Protein AF-0000000085119101 (afdb_homodimer)

Solvent-accessible surface area (backbone atoms only — not comparable to full-atom values): 15129 Å² total; per-residue (Å²): 123,58,71,81,38,77,72,48,74,57,97,39,34,17,28,30,36,66,42,59,76,91,51,37,65,48,23,55,42,64,40,88,86,84,57,47,76,40,64,11,31,48,74,40,24,80,79,31,66,50,39,19,42,43,41,33,46,39,47,36,54,52,66,31,57,58,94,56,27,30,32,29,74,55,36,23,38,37,38,38,31,68,34,42,35,29,39,36,32,45,74,83,47,64,46,80,40,31,41,28,22,36,37,27,32,37,21,80,27,39,37,39,45,35,27,64,26,93,45,61,21,32,34,38,40,41,33,18,30,53,71,51,40,82,66,55,66,76,78,28,41,44,79,47,92,69,79,80,81,123,124,57,70,81,37,76,71,48,75,58,96,39,34,16,29,30,36,67,42,58,76,91,50,37,65,48,22,56,41,64,40,86,83,82,57,47,78,42,63,10,31,47,75,40,24,78,78,30,66,48,40,19,43,44,40,34,44,38,47,38,53,51,65,31,58,59,93,56,28,30,32,30,74,54,35,21,37,36,38,38,32,69,34,42,35,29,39,37,32,43,74,83,47,65,46,80,43,32,42,29,22,36,37,27,33,37,21,80,27,40,35,39,45,35,27,65,26,94,44,62,20,33,34,38,40,40,34,19,28,54,66,51,38,83,68,61,66,76,77,32,44,43,80,48,92,68,80,82,82,123

Nearest PDB structures (foldseek):
  3cew-assembly1_A  TM=9.663E-01  e=6.504E-11  Bacteroides fragilis NCTC 9343
  6b8w-assembly1_B  TM=8.558E-01  e=2.042E-05  Enterobacter cloacae subsp. cloacae ATCC 13047
  1rc6-assembly1_A  TM=8.610E-01  e=6.422E-05  Escherichia coli
  1sef-assembly1_A  TM=7.337E-01  e=5.214E-05  Enterococcus faecalis V583
  1sq4-assembly1_B  TM=8.216E-01  e=8.243E-04  Pseudomonas aeruginosa

Sequence (300 aa):
MKTVKEIVKDKNYTAIDLGNLDELMEYSLIHKINKQKIEGKVFIKDATDATGTEISFNSLAPKAEQPYFHIHKKNEETYIILKGYGYFQVDGNCFEIKEGSVIRVAPSGIRGIKNNSDETMIYIVIQSKENSLEEHTTDDGERVTFEPKWMKTVKEIVKDKNYTAIDLGNLDELMEYSLIHKINKQKIEGKVFIKDATDATGTEISFNSLAPKAEQPYFHIHKKNEETYIILKGYGYFQVDGNCFEIKEGSVIRVAPSGIRGIKNNSDETMIYIVIQSKENSLEEHTTDDGERVTFEPKW

pLDDT: mean 95.78, std 4.76, range [70.12, 98.94]

Organism: Aliarcobacter butzleri (strain RM4018) (NCBI:txid367737)

Radius of gyration: 18.2 Å; Cα contacts (8 Å, |Δi|>4): 832; chains: 2; bounding box: 43×51×42 Å

Structure (mmCIF, N/CA/C/O backbone):
data_AF-0000000085119101-model_v1
#
loop_
_entity.id
_entity.type
_entity.pdbx_description
1 polymer 'Cupin type-2 domain-containing protein'
#
loop_
_atom_site.group_PDB
_atom_site.id
_atom_site.type_symbol
_atom_site.label_atom_id
_atom_site.label_alt_id
_atom_site.label_comp_id
_atom_site.label_asym_id
_atom_site.label_entity_id
_atom_site.label_seq_id
_atom_site.pdbx_PDB_ins_code
_atom_site.Cartn_x
_atom_site.Cartn_y
_atom_site.Cartn_z
_atom_site.occupancy
_atom_site.B_iso_or_equiv
_atom_site.auth_seq_id
_atom_site.auth_comp_id
_atom_site.auth_asym_id
_atom_site.auth_atom_id
_atom_site.pdbx_PDB_model_num
ATOM 1 N N . MET A 1 1 ? -18.891 12.055 -11.914 1 79 1 MET A N 1
ATOM 2 C CA . MET A 1 1 ? -17.891 11.57 -10.961 1 79 1 MET A CA 1
ATOM 3 C C . MET A 1 1 ? -17.422 10.172 -11.344 1 79 1 MET A C 1
ATOM 5 O O . MET A 1 1 ? -18.219 9.297 -11.664 1 79 1 MET A O 1
ATOM 9 N N . LYS A 1 2 ? -16.141 10.109 -11.492 1 89.06 2 LYS A N 1
ATOM 10 C CA . LYS A 1 2 ? -15.586 8.805 -11.859 1 89.06 2 LYS A CA 1
ATOM 11 C C . LYS A 1 2 ? -15.859 7.773 -10.766 1 89.06 2 LYS A C 1
ATOM 13 O O . LYS A 1 2 ? -15.812 8.094 -9.578 1 89.06 2 LYS A O 1
ATOM 18 N N . THR A 1 3 ? -16.188 6.547 -11.125 1 91.31 3 THR A N 1
ATOM 19 C CA . THR A 1 3 ? -16.406 5.465 -10.172 1 91.31 3 THR A CA 1
ATOM 20 C C . THR A 1 3 ? -15.398 4.34 -10.391 1 91.31 3 THR A C 1
ATOM 22 O O . THR A 1 3 ? -14.922 4.129 -11.516 1 91.31 3 THR A O 1
ATOM 25 N N . VAL A 1 4 ? -15.102 3.734 -9.312 1 95.44 4 VAL A N 1
ATOM 26 C CA . VAL A 1 4 ? -14.203 2.584 -9.375 1 95.44 4 VAL A CA 1
ATOM 27 C C . VAL A 1 4 ? -14.859 1.473 -10.195 1 95.44 4 VAL A C 1
ATOM 29 O O . VAL A 1 4 ? -16.016 1.111 -9.961 1 95.44 4 VAL A O 1
ATOM 32 N N . LYS A 1 5 ? -14.117 0.967 -11.156 1 97.12 5 LYS A N 1
ATOM 33 C CA . LYS A 1 5 ? -14.641 -0.101 -12 1 97.12 5 LYS A CA 1
ATOM 34 C C . LYS A 1 5 ? -14.219 -1.472 -11.477 1 97.12 5 LYS A C 1
ATOM 36 O O . LYS A 1 5 ? -13.031 -1.731 -11.289 1 97.12 5 LYS A O 1
ATOM 41 N N . GLU A 1 6 ? -15.211 -2.307 -11.289 1 98 6 GLU A N 1
ATOM 42 C CA . GLU A 1 6 ? -14.922 -3.691 -10.922 1 98 6 GLU A CA 1
ATOM 43 C C . GLU A 1 6 ? -14.438 -4.488 -12.133 1 98 6 GLU A C 1
ATOM 45 O O . GLU A 1 6 ? -15.062 -4.449 -13.195 1 98 6 GLU A O 1
ATOM 50 N N . ILE A 1 7 ? -13.32 -5.148 -12.031 1 98.25 7 ILE A N 1
ATOM 51 C CA . ILE A 1 7 ? -12.852 -6.07 -13.055 1 98.25 7 ILE A CA 1
ATOM 52 C C . ILE A 1 7 ? -13.484 -7.445 -12.852 1 98.25 7 ILE A C 1
ATOM 54 O O . ILE A 1 7 ? -14.086 -8 -13.773 1 98.25 7 ILE A O 1
ATOM 58 N N . VAL A 1 8 ? -13.281 -7.961 -11.648 1 98.38 8 VAL A N 1
ATOM 59 C CA . VAL A 1 8 ? -13.797 -9.273 -11.297 1 98.38 8 VAL A CA 1
ATOM 60 C C . VAL A 1 8 ? -13.945 -9.383 -9.781 1 98.38 8 VAL A C 1
ATOM 62 O O . VAL A 1 8 ? -13.18 -8.773 -9.031 1 98.38 8 VAL A O 1
ATOM 65 N N . LYS A 1 9 ? -14.914 -10.039 -9.328 1 98.19 9 LYS A N 1
ATOM 66 C CA . LYS A 1 9 ? -15.141 -10.398 -7.93 1 98.19 9 LYS A CA 1
ATOM 67 C C . LYS A 1 9 ? -15.484 -11.875 -7.785 1 98.19 9 LYS A C 1
ATOM 69 O O . LYS A 1 9 ? -16.312 -12.398 -8.523 1 98.19 9 LYS A O 1
ATOM 74 N N . ASP A 1 10 ? -14.789 -12.508 -6.957 1 98 10 ASP A N 1
ATOM 75 C CA . ASP A 1 10 ? -15.047 -13.914 -6.641 1 98 10 ASP A CA 1
ATOM 76 C C . ASP A 1 10 ? -14.82 -14.195 -5.156 1 98 10 ASP A C 1
ATOM 78 O O . ASP A 1 10 ? -14.633 -13.266 -4.367 1 98 10 ASP A O 1
ATOM 82 N N . LYS A 1 11 ? -14.906 -15.406 -4.762 1 97.12 11 LYS A N 1
ATOM 83 C CA . LYS A 1 11 ? -14.891 -15.82 -3.365 1 97.12 11 LYS A CA 1
ATOM 84 C C . LYS A 1 11 ? -13.625 -15.344 -2.66 1 97.12 11 LYS A C 1
ATOM 86 O O . LYS A 1 11 ? -13.695 -14.789 -1.56 1 97.12 11 LYS A O 1
ATOM 91 N N . ASN A 1 12 ? -12.492 -15.406 -3.271 1 98.56 12 ASN A N 1
ATOM 92 C CA . ASN A 1 12 ? -11.227 -15.195 -2.576 1 98.56 12 ASN A CA 1
ATOM 93 C C . ASN A 1 12 ? -10.531 -13.93 -3.062 1 98.56 12 ASN A C 1
ATOM 95 O O . ASN A 1 12 ? -9.398 -13.648 -2.67 1 98.56 12 ASN A O 1
ATOM 99 N N . TYR A 1 13 ? -11.195 -13.133 -3.949 1 98.81 13 TYR A N 1
ATOM 100 C CA . TYR A 1 13 ? -10.484 -11.977 -4.469 1 98.81 13 TYR A CA 1
ATOM 101 C C . TYR A 1 13 ? -11.453 -10.977 -5.094 1 98.81 13 TYR A C 1
ATOM 103 O O . TYR A 1 13 ? -12.562 -11.344 -5.492 1 98.81 13 TYR A O 1
ATOM 111 N N . THR A 1 14 ? -11.062 -9.781 -5.152 1 98.81 14 THR A N 1
ATOM 112 C CA . THR A 1 14 ? -11.695 -8.703 -5.895 1 98.81 14 THR A CA 1
ATOM 113 C C . THR A 1 14 ? -10.656 -7.863 -6.629 1 98.81 14 THR A C 1
ATOM 115 O O . THR A 1 14 ? -9.625 -7.512 -6.055 1 98.81 14 THR A O 1
ATOM 118 N N . ALA A 1 15 ? -10.875 -7.613 -7.898 1 98.88 15 ALA A N 1
ATOM 119 C CA . ALA A 1 15 ? -10.008 -6.758 -8.703 1 98.88 15 ALA A CA 1
ATOM 120 C C . ALA A 1 15 ? -10.781 -5.555 -9.25 1 98.88 15 ALA A C 1
ATOM 122 O O . ALA A 1 15 ? -11.93 -5.688 -9.68 1 98.88 15 ALA A O 1
ATOM 123 N N . ILE A 1 16 ? -10.109 -4.438 -9.164 1 98.88 16 ILE A N 1
ATOM 124 C CA . ILE A 1 16 ? -10.734 -3.217 -9.656 1 98.88 16 ILE A CA 1
ATOM 125 C C . ILE A 1 16 ? -9.766 -2.469 -10.562 1 98.88 16 ILE A C 1
ATOM 127 O O . ILE A 1 16 ? -8.586 -2.812 -10.641 1 98.88 16 ILE A O 1
ATOM 131 N N . ASP A 1 17 ? -10.312 -1.521 -11.273 1 98.38 17 ASP A N 1
ATOM 132 C CA . ASP A 1 17 ? -9.547 -0.63 -12.141 1 98.38 17 ASP A CA 1
ATOM 133 C C . ASP A 1 17 ? -9.82 0.834 -11.805 1 98.38 17 ASP A C 1
ATOM 135 O O . ASP A 1 17 ? -10.945 1.309 -11.961 1 98.38 17 ASP A O 1
ATOM 139 N N . LEU A 1 18 ? -8.773 1.52 -11.406 1 97.88 18 LEU A N 1
ATOM 140 C CA . LEU A 1 18 ? -8.898 2.932 -11.062 1 97.88 18 LEU A CA 1
ATOM 141 C C . LEU A 1 18 ? -8.641 3.812 -12.281 1 97.88 18 LEU A C 1
ATOM 143 O O . LEU A 1 18 ? -8.891 5.02 -12.242 1 97.88 18 LEU A O 1
ATOM 147 N N . GLY A 1 19 ? -8.188 3.213 -13.352 1 96 19 GLY A N 1
ATOM 148 C CA . GLY A 1 19 ? -7.719 4.004 -14.484 1 96 19 GLY A CA 1
ATOM 149 C C . GLY A 1 19 ? -6.316 4.547 -14.281 1 96 19 GLY A C 1
ATOM 150 O O . GLY A 1 19 ? -5.605 4.129 -13.367 1 96 19 GLY A O 1
ATOM 151 N N . ASN A 1 20 ? -5.945 5.453 -15.18 1 93.88 20 ASN A N 1
ATOM 152 C CA . ASN A 1 20 ? -4.637 6.086 -15.07 1 93.88 20 ASN A CA 1
ATOM 153 C C . ASN A 1 20 ? -4.512 6.906 -13.789 1 93.88 20 ASN A C 1
ATOM 155 O O . ASN A 1 20 ? -5.395 7.703 -13.469 1 93.88 20 ASN A O 1
ATOM 159 N N . LEU A 1 21 ? -3.424 6.754 -13.109 1 92.88 21 LEU A N 1
ATOM 160 C CA . LEU A 1 21 ? -3.242 7.422 -11.82 1 92.88 21 LEU A CA 1
ATOM 161 C C . LEU A 1 21 ? -3.162 8.93 -12.008 1 92.88 21 LEU A C 1
ATOM 163 O O . LEU A 1 21 ? -3.469 9.688 -11.078 1 92.88 21 LEU A O 1
ATOM 167 N N . ASP A 1 22 ? -2.809 9.383 -13.219 1 91.75 22 ASP A N 1
ATOM 168 C CA . ASP A 1 22 ? -2.754 10.812 -13.508 1 91.75 22 ASP A CA 1
ATOM 169 C C . ASP A 1 22 ? -4.156 11.406 -13.594 1 91.75 22 ASP A C 1
ATOM 171 O O . ASP A 1 22 ? -4.316 12.633 -13.602 1 91.75 22 ASP A O 1
ATOM 175 N N . GLU A 1 23 ? -5.164 10.523 -13.57 1 92.88 23 GLU A N 1
ATOM 176 C CA . GLU A 1 23 ? -6.539 11 -13.711 1 92.88 23 GLU A CA 1
ATOM 177 C C . GLU A 1 23 ? -7.285 10.906 -12.383 1 92.88 23 GLU A C 1
ATOM 179 O O . GLU A 1 23 ? -8.516 10.883 -12.359 1 92.88 23 GLU A O 1
ATOM 184 N N . LEU A 1 24 ? -6.582 10.867 -11.32 1 94.12 24 LEU A N 1
ATOM 185 C CA . LEU A 1 24 ? -7.191 10.719 -10.008 1 94.12 24 LEU A CA 1
ATOM 186 C C . LEU A 1 24 ? -8.133 11.875 -9.711 1 94.12 24 LEU A C 1
ATOM 188 O O . LEU A 1 24 ? -9.055 11.742 -8.906 1 94.12 24 LEU A O 1
ATOM 192 N N . MET A 1 25 ? -7.906 13 -10.359 1 92.19 25 MET A N 1
ATOM 193 C CA . MET A 1 25 ? -8.742 14.18 -10.125 1 92.19 25 MET A CA 1
ATOM 194 C C . MET A 1 25 ? -10.172 13.922 -10.57 1 92.19 25 MET A C 1
ATOM 196 O O . MET A 1 25 ? -11.086 14.672 -10.203 1 92.19 25 MET A O 1
ATOM 200 N N . GLU A 1 26 ? -10.344 12.898 -11.336 1 93.88 26 GLU A N 1
ATOM 201 C CA . GLU A 1 26 ? -11.688 12.547 -11.781 1 93.88 26 GLU A CA 1
ATOM 202 C C . GLU A 1 26 ? -12.477 11.859 -10.68 1 93.88 26 GLU A C 1
ATOM 204 O O . GLU A 1 26 ? -13.695 11.68 -10.789 1 93.88 26 GLU A O 1
ATOM 209 N N . TYR A 1 27 ? -11.789 11.492 -9.617 1 95.25 27 TYR A N 1
ATOM 210 C CA . TYR A 1 27 ? -12.453 10.938 -8.445 1 95.25 27 TYR A CA 1
ATOM 211 C C . TYR A 1 27 ? -12.766 12.031 -7.43 1 95.25 27 TYR A C 1
ATOM 213 O O . TYR A 1 27 ? -12.016 13 -7.297 1 95.25 27 TYR A O 1
ATOM 221 N N . SER A 1 28 ? -13.844 11.859 -6.77 1 93.62 28 SER A N 1
ATOM 222 C CA . SER A 1 28 ? -14.195 12.703 -5.633 1 93.62 28 SER A CA 1
ATOM 223 C C . SER A 1 28 ? -15.008 11.93 -4.602 1 93.62 28 SER A C 1
ATOM 225 O O . SER A 1 28 ? -15.586 10.883 -4.914 1 93.62 28 SER A O 1
ATOM 227 N N . LEU A 1 29 ? -14.852 12.352 -3.408 1 90.38 29 LEU A N 1
ATOM 228 C CA . LEU A 1 29 ? -15.68 11.797 -2.348 1 90.38 29 LEU A CA 1
ATOM 229 C C . LEU A 1 29 ? -16.25 12.898 -1.466 1 90.38 29 LEU A C 1
ATOM 231 O O . LEU A 1 29 ? -15.758 14.031 -1.475 1 90.38 29 LEU A O 1
ATOM 235 N N . ILE A 1 30 ? -17.344 12.602 -0.844 1 88.94 30 ILE A N 1
ATOM 236 C CA . ILE A 1 30 ? -17.953 13.508 0.123 1 88.94 30 ILE A CA 1
ATOM 237 C C . ILE A 1 30 ? -17.578 13.086 1.539 1 88.94 30 ILE A C 1
ATOM 239 O O . ILE A 1 30 ? -17.828 11.945 1.943 1 88.94 30 ILE A O 1
ATOM 243 N N . HIS A 1 31 ? -16.953 13.977 2.203 1 84.06 31 HIS A N 1
ATOM 244 C CA . HIS A 1 31 ? -16.562 13.688 3.578 1 84.06 31 HIS A CA 1
ATOM 245 C C . HIS A 1 31 ? -17.781 13.352 4.434 1 84.06 31 HIS A C 1
ATOM 247 O O . HIS A 1 31 ? -18.781 14.07 4.402 1 84.06 31 HIS A O 1
ATOM 253 N N . LYS A 1 32 ? -17.688 12.352 5.25 1 78.56 32 LYS A N 1
ATOM 254 C CA . LYS A 1 32 ? -18.844 11.812 5.953 1 78.56 32 LYS A CA 1
ATOM 255 C C . LYS A 1 32 ? -19.328 12.773 7.031 1 78.56 32 LYS A C 1
ATOM 257 O O . LYS A 1 32 ? -20.531 12.914 7.242 1 78.56 32 LYS A O 1
ATOM 262 N N . ILE A 1 33 ? -18.453 13.469 7.672 1 78.19 33 ILE A N 1
ATOM 263 C CA . ILE A 1 33 ? -18.797 14.266 8.844 1 78.19 33 ILE A CA 1
ATOM 264 C C . ILE A 1 33 ? -19.156 15.688 8.398 1 78.19 33 ILE A C 1
ATOM 266 O O . ILE A 1 33 ? -20.266 16.172 8.695 1 78.19 33 ILE A O 1
ATOM 270 N N . ASN A 1 34 ? -18.266 16.344 7.625 1 79.5 34 ASN A N 1
ATOM 271 C CA . ASN A 1 34 ? -18.5 17.766 7.316 1 79.5 34 ASN A CA 1
ATOM 272 C C . ASN A 1 34 ? -19.125 17.938 5.934 1 79.5 34 ASN A C 1
ATOM 274 O O . ASN A 1 34 ? -19.406 19.062 5.512 1 79.5 34 ASN A O 1
ATOM 278 N N . LYS A 1 35 ? -19.203 16.828 5.117 1 87.38 35 LYS A N 1
ATOM 279 C CA . LYS A 1 35 ? -19.906 16.75 3.84 1 87.38 35 LYS A CA 1
ATOM 280 C C . LYS A 1 35 ? -19.156 17.516 2.752 1 87.38 35 LYS A C 1
ATOM 282 O O . LYS A 1 35 ? -19.703 17.781 1.685 1 87.38 35 LYS A O 1
ATOM 287 N N . GLN A 1 36 ? -17.938 17.844 3.035 1 88.38 36 GLN A N 1
ATOM 288 C CA . GLN A 1 36 ? -17.125 18.531 2.033 1 88.38 36 GLN A CA 1
ATOM 289 C C . GLN A 1 36 ? -16.719 17.562 0.918 1 88.38 36 GLN A C 1
ATOM 291 O O . GLN A 1 36 ? -16.391 16.406 1.178 1 88.38 36 GLN A O 1
ATOM 296 N N . LYS A 1 37 ? -16.781 18.188 -0.274 1 91.5 37 LYS A N 1
ATOM 297 C CA . LYS A 1 37 ? -16.297 17.422 -1.415 1 91.5 37 LYS A CA 1
ATOM 298 C C . LYS A 1 37 ? -14.773 17.422 -1.477 1 91.5 37 LYS A C 1
ATOM 300 O O . LYS A 1 37 ? -14.148 18.484 -1.404 1 91.5 37 LYS A O 1
ATOM 305 N N . ILE A 1 38 ? -14.188 16.281 -1.529 1 91.44 38 ILE A N 1
ATOM 306 C CA . ILE A 1 38 ? -12.75 16.125 -1.684 1 91.44 38 ILE A CA 1
ATOM 307 C C . ILE A 1 38 ? -12.438 15.539 -3.061 1 91.44 38 ILE A C 1
ATOM 309 O O . ILE A 1 38 ? -12.844 14.422 -3.369 1 91.44 38 ILE A O 1
ATOM 313 N N . GLU A 1 39 ? -11.75 16.359 -3.84 1 93.69 39 GLU A N 1
ATOM 314 C CA . GLU A 1 39 ? -11.383 15.906 -5.18 1 93.69 39 GLU A CA 1
ATOM 315 C C . GLU A 1 39 ? -10.016 15.227 -5.172 1 93.69 39 GLU A C 1
ATOM 317 O O . GLU A 1 39 ? -9.141 15.586 -4.383 1 93.69 39 GLU A O 1
ATOM 322 N N . GLY A 1 40 ? -9.867 14.305 -6.055 1 95.5 40 GLY A N 1
ATOM 323 C CA . GLY A 1 40 ? -8.57 13.68 -6.27 1 95.5 40 GLY A CA 1
ATOM 324 C C . GLY A 1 40 ? -8.227 12.633 -5.223 1 95.5 40 GLY A C 1
ATOM 325 O O . GLY A 1 40 ? -7.055 12.406 -4.93 1 95.5 40 GLY A O 1
ATOM 326 N N . LYS A 1 41 ? -9.281 12.133 -4.562 1 95.62 41 LYS A N 1
ATOM 327 C CA . LYS A 1 41 ? -9.102 11.102 -3.543 1 95.62 41 LYS A CA 1
ATOM 328 C C . LYS A 1 41 ? -10.094 9.953 -3.734 1 95.62 41 LYS A C 1
ATOM 330 O O . LYS A 1 41 ? -11.258 10.188 -4.066 1 95.62 41 LYS A O 1
ATOM 335 N N . VAL A 1 42 ? -9.648 8.719 -3.523 1 96.5 42 VAL A N 1
AT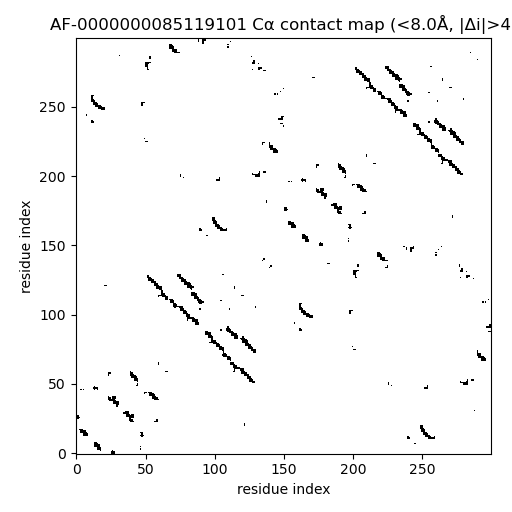OM 336 C CA . VAL A 1 42 ? -10.539 7.566 -3.594 1 96.5 42 VAL A CA 1
ATOM 337 C C . VAL A 1 42 ? -10.086 6.5 -2.598 1 96.5 42 VAL A C 1
ATOM 339 O O . VAL A 1 42 ? -8.914 6.129 -2.57 1 96.5 42 VAL A O 1
ATOM 342 N N . PHE A 1 43 ? -10.945 6.074 -1.738 1 96.25 43 PHE A N 1
ATOM 343 C CA . PHE A 1 43 ? -10.75 4.918 -0.873 1 96.25 43 PHE A CA 1
ATOM 344 C C . PHE A 1 43 ? -11.133 3.633 -1.59 1 96.25 43 PHE A C 1
ATOM 346 O O . PHE A 1 43 ? -12.133 3.594 -2.312 1 96.25 43 PHE A O 1
ATOM 353 N N . ILE A 1 44 ? -10.367 2.547 -1.266 1 97.06 44 ILE A N 1
ATOM 354 C CA . ILE A 1 44 ? -10.664 1.381 -2.094 1 97.06 44 ILE A CA 1
ATOM 355 C C . ILE A 1 44 ? -11 0.188 -1.203 1 97.06 44 ILE A C 1
ATOM 357 O O . ILE A 1 44 ? -11.156 -0.935 -1.689 1 97.06 44 ILE A O 1
ATOM 361 N N . LYS A 1 45 ? -11.156 0.364 0.074 1 96.88 45 LYS A N 1
ATOM 362 C CA . LYS A 1 45 ? -11.445 -0.761 0.959 1 96.88 45 LYS A CA 1
ATOM 363 C C . LYS A 1 45 ? -12.734 -1.468 0.547 1 96.88 45 LYS A C 1
ATOM 365 O O . LYS A 1 45 ? -12.75 -2.688 0.369 1 96.88 45 LYS A O 1
ATOM 370 N N . ASP A 1 46 ? -13.812 -0.699 0.41 1 95.62 46 ASP A N 1
ATOM 371 C CA . ASP A 1 46 ? -15.102 -1.292 0.08 1 95.62 46 ASP A CA 1
ATOM 372 C C . ASP A 1 46 ? -15.086 -1.902 -1.319 1 95.62 46 ASP A C 1
ATOM 374 O O . ASP A 1 46 ? -15.602 -3 -1.53 1 95.62 46 ASP A O 1
ATOM 378 N N . ALA A 1 47 ? -14.461 -1.2 -2.262 1 97.75 47 ALA A N 1
ATOM 379 C CA . ALA A 1 47 ? -14.445 -1.642 -3.654 1 97.75 47 ALA A CA 1
ATOM 380 C C . ALA A 1 47 ? -13.633 -2.922 -3.816 1 97.75 47 ALA A C 1
ATOM 382 O O . ALA A 1 47 ? -13.836 -3.674 -4.773 1 97.75 47 ALA A O 1
ATOM 383 N N . THR A 1 48 ? -12.68 -3.24 -2.945 1 98.5 48 THR A N 1
ATOM 384 C CA . THR A 1 48 ? -11.812 -4.41 -3.061 1 98.5 48 THR A CA 1
ATOM 385 C C . THR A 1 48 ? -12.219 -5.48 -2.049 1 98.5 48 THR A C 1
ATOM 387 O O . THR A 1 48 ? -11.641 -6.57 -2.033 1 98.5 48 THR A O 1
ATOM 390 N N . ASP A 1 49 ? -13.102 -5.148 -1.104 1 98 49 ASP A N 1
ATOM 391 C CA . ASP A 1 49 ? -13.508 -6.023 -0.008 1 98 49 ASP A CA 1
ATOM 392 C C . ASP A 1 49 ? -12.328 -6.324 0.917 1 98 49 ASP A C 1
ATOM 394 O O . ASP A 1 49 ? -12.195 -7.445 1.416 1 98 49 ASP A O 1
ATOM 398 N N . ALA A 1 50 ? -11.461 -5.344 1.016 1 98 50 ALA A N 1
ATOM 399 C CA . ALA A 1 50 ? -10.305 -5.535 1.879 1 98 50 ALA A CA 1
ATOM 400 C C . ALA A 1 50 ? -10.719 -5.609 3.346 1 98 50 ALA A C 1
ATOM 402 O O . ALA A 1 50 ? -11.641 -4.91 3.773 1 98 50 ALA A O 1
ATOM 403 N N . THR A 1 51 ? -9.969 -6.375 4.164 1 97.94 51 THR A N 1
ATOM 404 C CA . THR A 1 51 ? -10.336 -6.574 5.562 1 97.94 51 THR A CA 1
ATOM 405 C C . THR A 1 51 ? -9.172 -6.23 6.48 1 97.94 51 THR A C 1
ATOM 407 O O . THR A 1 51 ? -9.344 -6.094 7.695 1 97.94 51 THR A O 1
ATOM 410 N N . GLY A 1 52 ? -7.98 -6.062 5.914 1 97.75 52 GLY A N 1
ATOM 411 C CA . GLY A 1 52 ? -6.801 -5.812 6.73 1 97.75 52 GLY A CA 1
ATOM 412 C C . GLY A 1 52 ? -6.289 -4.391 6.617 1 97.75 52 GLY A C 1
ATOM 413 O O . GLY A 1 52 ? -5.504 -3.939 7.453 1 97.75 52 GLY A O 1
ATOM 414 N N . THR A 1 53 ? -6.758 -3.691 5.551 1 97.81 53 THR A N 1
ATOM 415 C CA . THR A 1 53 ? -6.266 -2.338 5.32 1 97.81 53 THR A CA 1
ATOM 416 C C . THR A 1 53 ? -7.367 -1.454 4.738 1 97.81 53 THR A C 1
ATOM 418 O O . THR A 1 53 ? -8.336 -1.954 4.16 1 97.81 53 THR A O 1
ATOM 421 N N . GLU A 1 54 ? -7.281 -0.218 5.004 1 97.25 54 GLU A N 1
ATOM 422 C CA . GLU A 1 54 ? -7.871 0.805 4.145 1 97.25 54 GLU A CA 1
ATOM 423 C C . GLU A 1 54 ? -6.797 1.518 3.326 1 97.25 54 GLU A C 1
ATOM 425 O O . GLU A 1 54 ? -5.828 2.037 3.881 1 97.25 54 GLU A O 1
ATOM 430 N N . ILE A 1 55 ? -6.969 1.563 2.012 1 98.19 55 ILE A N 1
ATOM 431 C CA . ILE A 1 55 ? -6.02 2.217 1.117 1 98.19 55 ILE A CA 1
ATOM 432 C C . ILE A 1 55 ? -6.707 3.365 0.382 1 98.19 55 ILE A C 1
ATOM 434 O O . ILE A 1 55 ? -7.848 3.227 -0.07 1 98.19 55 ILE A O 1
ATOM 438 N N . SER A 1 56 ? -6.02 4.465 0.327 1 97.5 56 SER A N 1
ATOM 439 C CA . SER A 1 56 ? -6.5 5.578 -0.488 1 97.5 56 SER A CA 1
ATOM 440 C C . SER A 1 56 ? -5.453 6.008 -1.51 1 97.5 56 SER A C 1
ATOM 442 O O . SER A 1 56 ? -4.25 5.945 -1.239 1 97.5 56 SER A O 1
ATOM 444 N N . PHE A 1 57 ? -5.906 6.359 -2.635 1 98.25 57 PHE A N 1
ATOM 445 C CA . PHE A 1 57 ? -5.141 7.082 -3.643 1 98.25 57 PHE A CA 1
ATOM 446 C C . PHE A 1 57 ? -5.445 8.57 -3.59 1 98.25 57 PHE A C 1
ATOM 448 O O . PHE A 1 57 ? -6.609 8.969 -3.504 1 98.25 57 PHE A O 1
ATOM 455 N N . ASN A 1 58 ? -4.371 9.32 -3.594 1 97.81 58 ASN A N 1
ATOM 456 C CA . ASN A 1 58 ? -4.516 10.742 -3.322 1 97.81 58 ASN A CA 1
ATOM 457 C C . ASN A 1 58 ? -3.758 11.586 -4.34 1 97.81 58 ASN A C 1
ATOM 459 O O . ASN A 1 58 ? -2.68 11.203 -4.797 1 97.81 58 ASN A O 1
ATOM 463 N N . SER A 1 59 ? -4.348 12.688 -4.629 1 97.12 59 SER A N 1
ATOM 464 C CA . SER A 1 59 ? -3.66 13.734 -5.375 1 97.12 59 SER A CA 1
ATOM 465 C C . SER A 1 59 ? -3.656 15.047 -4.598 1 97.12 59 SER A C 1
ATOM 467 O O . SER A 1 59 ? -4.629 15.375 -3.912 1 97.12 59 SER A O 1
ATOM 469 N N . LEU A 1 60 ? -2.6 15.719 -4.621 1 96.94 60 LEU A N 1
ATOM 470 C CA . LEU A 1 60 ? -2.451 17.047 -4.035 1 96.94 60 LEU A CA 1
ATOM 471 C C . LEU A 1 60 ? -2.008 18.062 -5.09 1 96.94 60 LEU A C 1
ATOM 473 O O . LEU A 1 60 ? -0.971 17.875 -5.73 1 96.94 60 LEU A O 1
ATOM 477 N N . ALA A 1 61 ? -2.787 19.125 -5.32 1 96.81 61 ALA A N 1
ATOM 478 C CA . ALA A 1 61 ? -2.518 20.125 -6.348 1 96.81 61 ALA A CA 1
ATOM 479 C C . ALA A 1 61 ? -1.173 20.812 -6.113 1 96.81 61 ALA A C 1
ATOM 481 O O . ALA A 1 61 ? -0.62 20.75 -5.012 1 96.81 61 ALA A O 1
ATOM 482 N N . PRO A 1 62 ? -0.604 21.453 -7.238 1 97.88 62 PRO A N 1
ATOM 483 C CA . PRO A 1 62 ? 0.653 22.188 -7.066 1 97.88 62 PRO A CA 1
ATOM 484 C C . PRO A 1 62 ? 0.586 23.219 -5.949 1 97.88 62 PRO A C 1
ATOM 486 O O . PRO A 1 62 ? -0.38 23.984 -5.863 1 97.88 62 PRO A O 1
ATOM 489 N N . LYS A 1 63 ? 1.613 23.188 -5.078 1 98.19 63 LYS A N 1
ATOM 490 C CA . LYS A 1 63 ? 1.809 24.172 -4.016 1 98.19 63 LYS A CA 1
ATOM 491 C C . LYS A 1 63 ? 0.676 24.109 -2.994 1 98.19 63 LYS A C 1
ATOM 493 O O . LYS A 1 63 ? 0.362 25.109 -2.344 1 98.19 63 LYS A O 1
ATOM 498 N N . ALA A 1 64 ? 0.051 22.969 -2.883 1 97.56 64 ALA A N 1
ATOM 499 C CA . ALA A 1 64 ? -1.051 22.797 -1.939 1 97.56 64 ALA A CA 1
ATOM 500 C C . ALA A 1 64 ? -0.64 21.891 -0.778 1 97.56 64 ALA A C 1
ATOM 502 O O . ALA A 1 64 ? 0.39 21.219 -0.842 1 97.56 64 ALA A O 1
ATOM 503 N N . GLU A 1 65 ? -1.375 21.953 0.285 1 97.62 65 GLU A N 1
ATOM 504 C CA . GLU A 1 65 ? -1.156 21.094 1.449 1 97.62 65 GLU A CA 1
ATOM 505 C C . GLU A 1 65 ? -2.467 20.484 1.942 1 97.62 65 GLU A C 1
ATOM 507 O O . GLU A 1 65 ? -3.549 20.969 1.593 1 97.62 65 GLU A O 1
ATOM 512 N N . GLN A 1 66 ? -2.354 19.312 2.629 1 94.88 66 GLN A N 1
ATOM 513 C CA . GLN A 1 66 ? -3.492 18.938 3.459 1 94.88 66 GLN A CA 1
ATOM 514 C C . GLN A 1 6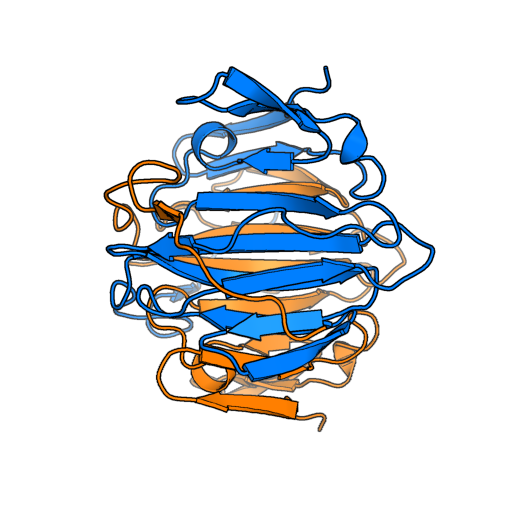6 ? -3.785 20.016 4.512 1 94.88 66 GLN A C 1
ATOM 516 O O . GLN A 1 66 ? -2.896 20.406 5.27 1 94.88 66 GLN A O 1
ATOM 521 N N . PRO A 1 67 ? -4.949 20.453 4.598 1 91.88 67 PRO A N 1
ATOM 522 C CA . PRO A 1 67 ? -5.242 21.656 5.375 1 91.88 67 PRO A CA 1
ATOM 523 C C . PRO A 1 67 ? -5.387 21.391 6.867 1 91.88 67 PRO A C 1
ATOM 525 O O . PRO A 1 67 ? -5.941 22.203 7.602 1 91.88 67 PRO A O 1
ATOM 528 N N . TYR A 1 68 ? -5.012 20.234 7.316 1 93.62 68 TYR A N 1
ATOM 529 C CA . TYR A 1 68 ? -5.062 19.875 8.734 1 93.62 68 TYR A CA 1
ATOM 530 C C . TYR A 1 68 ? -3.967 18.875 9.086 1 93.62 68 TYR A C 1
ATOM 532 O O . TYR A 1 68 ? -3.441 18.188 8.211 1 93.62 68 TYR A O 1
ATOM 540 N N . PHE A 1 69 ? -3.629 18.891 10.297 1 97.25 69 PHE A N 1
ATOM 541 C CA . PHE A 1 69 ? -2.855 17.812 10.898 1 97.25 69 PHE A CA 1
ATOM 542 C C . PHE A 1 69 ? -3.764 16.844 11.656 1 97.25 69 PHE A C 1
ATOM 544 O O . PHE A 1 69 ? -4.848 17.234 12.102 1 97.25 69 PHE A O 1
ATOM 551 N N . HIS A 1 70 ? -3.371 15.609 11.789 1 96.69 70 HIS A N 1
ATOM 552 C CA . HIS A 1 70 ? -4.246 14.664 12.469 1 96.69 70 HIS A CA 1
ATOM 553 C C . HIS A 1 70 ? -3.447 13.516 13.078 1 96.69 70 HIS A C 1
ATOM 555 O O . HIS A 1 70 ? -2.26 13.359 12.797 1 96.69 70 HIS A O 1
ATOM 561 N N . ILE A 1 71 ? -4 12.828 14.039 1 97.44 71 ILE A N 1
ATOM 562 C CA . ILE A 1 71 ? -3.537 11.586 14.641 1 97.44 71 ILE A CA 1
ATOM 563 C C . ILE A 1 71 ? -4.574 10.484 14.422 1 97.44 71 ILE A C 1
ATOM 565 O O . ILE A 1 71 ? -5.664 10.742 13.906 1 97.44 71 ILE A O 1
ATOM 569 N N . HIS A 1 72 ? -4.164 9.305 14.641 1 96.75 72 HIS A N 1
ATOM 570 C CA . HIS A 1 72 ? -5.086 8.172 14.695 1 96.75 72 HIS A CA 1
ATOM 571 C C . HIS A 1 72 ? -5.09 7.535 16.078 1 96.75 72 HIS A C 1
ATOM 573 O O . HIS A 1 72 ? -4.172 7.754 16.875 1 96.75 72 HIS A O 1
ATOM 579 N N . LYS A 1 73 ? -6.18 6.812 16.344 1 95.56 73 LYS A N 1
ATOM 580 C CA . LYS A 1 73 ? -6.301 6.148 17.641 1 95.56 73 LYS A CA 1
ATOM 581 C C . LYS A 1 73 ? -5.641 4.773 17.625 1 95.56 73 LYS A C 1
ATOM 583 O O . LYS A 1 73 ? -4.926 4.406 18.562 1 95.56 73 LYS A O 1
ATOM 588 N N . LYS A 1 74 ? -5.801 4.035 16.531 1 96.38 74 LYS A N 1
ATOM 589 C CA . LYS A 1 74 ? -5.391 2.635 16.516 1 96.38 74 LYS A CA 1
ATOM 590 C C . LYS A 1 74 ? -4.52 2.326 15.297 1 96.38 74 LYS A C 1
ATOM 592 O O . LYS A 1 74 ? -3.664 1.439 15.352 1 96.38 74 LYS A O 1
ATOM 597 N N . ASN A 1 75 ? -4.742 3.033 14.227 1 97.31 75 ASN A N 1
ATOM 598 C CA . ASN A 1 75 ? -4.164 2.609 12.953 1 97.31 75 ASN A CA 1
ATOM 599 C C . ASN A 1 75 ? -2.873 3.363 12.648 1 97.31 75 ASN A C 1
ATOM 601 O O . ASN A 1 75 ? -2.805 4.582 12.812 1 97.31 75 ASN A O 1
ATOM 605 N N . GLU A 1 76 ? -1.831 2.635 12.242 1 97.38 76 GLU A N 1
ATOM 606 C CA . GLU A 1 76 ? -0.671 3.275 11.633 1 97.38 76 GLU A CA 1
ATOM 607 C C . GLU A 1 76 ? -0.913 3.559 10.156 1 97.38 76 GLU A C 1
ATOM 609 O O . GLU A 1 76 ? -1.725 2.889 9.516 1 97.38 76 GLU A O 1
ATOM 614 N N . GLU A 1 77 ? -0.304 4.543 9.633 1 98.44 77 GLU A N 1
ATOM 615 C CA . GLU A 1 77 ? -0.405 4.883 8.211 1 98.44 77 GLU A CA 1
ATOM 616 C C . GLU A 1 77 ? 0.959 4.82 7.531 1 98.44 77 GLU A C 1
ATOM 618 O O . GLU A 1 77 ? 1.969 5.223 8.117 1 98.44 77 GLU A O 1
ATOM 623 N N . THR A 1 78 ? 1.023 4.25 6.391 1 98.88 78 THR A N 1
ATOM 624 C CA . THR A 1 78 ? 2.188 4.316 5.516 1 98.88 78 THR A CA 1
ATOM 625 C C . THR A 1 78 ? 1.87 5.117 4.258 1 98.88 78 THR A C 1
ATOM 627 O O . THR A 1 78 ? 0.948 4.777 3.512 1 98.88 78 THR A O 1
ATOM 630 N N . TYR A 1 79 ? 2.588 6.238 4.059 1 98.94 79 TYR A N 1
ATOM 631 C CA . TYR A 1 79 ? 2.494 7.07 2.863 1 98.94 79 TYR A CA 1
ATOM 632 C C . TYR A 1 79 ? 3.537 6.66 1.832 1 98.94 79 TYR A C 1
ATOM 634 O O . TYR A 1 79 ? 4.711 6.484 2.162 1 98.94 79 TYR A O 1
ATOM 642 N N . ILE A 1 80 ? 3.109 6.48 0.622 1 98.88 80 ILE A N 1
ATOM 643 C CA . ILE A 1 80 ? 4.012 6.207 -0.492 1 98.88 80 ILE A CA 1
ATOM 644 C C . ILE A 1 80 ? 3.875 7.305 -1.545 1 98.88 80 ILE A C 1
ATOM 646 O O . ILE A 1 80 ? 2.822 7.449 -2.17 1 98.88 80 ILE A O 1
ATOM 650 N N . ILE A 1 81 ? 4.938 8.031 -1.76 1 98.75 81 ILE A N 1
ATOM 651 C CA . ILE A 1 81 ? 4.918 9.094 -2.756 1 98.75 81 ILE A CA 1
ATOM 652 C C . ILE A 1 81 ? 5.27 8.523 -4.129 1 98.75 81 ILE A C 1
ATOM 654 O O . ILE A 1 81 ? 6.348 7.965 -4.316 1 98.75 81 ILE A O 1
ATOM 658 N N . LEU A 1 82 ? 4.383 8.711 -5.047 1 98.06 82 LEU A N 1
ATOM 659 C CA . LEU A 1 82 ? 4.559 8.141 -6.379 1 98.06 82 LEU A CA 1
ATOM 660 C C . LEU A 1 82 ? 5.031 9.203 -7.363 1 98.06 82 LEU A C 1
ATOM 662 O O . LEU A 1 82 ? 5.684 8.891 -8.359 1 98.06 82 LEU A O 1
ATOM 666 N N . LYS A 1 83 ? 4.621 10.375 -7.16 1 97.25 83 LYS A N 1
ATOM 667 C CA . LYS A 1 83 ? 4.938 11.508 -8.023 1 97.25 83 LYS A CA 1
ATOM 668 C C . LYS A 1 83 ? 4.988 12.812 -7.227 1 97.25 83 LYS A C 1
ATOM 670 O O . LYS A 1 83 ? 4.184 13.016 -6.312 1 97.25 83 LYS A O 1
ATOM 675 N N . GLY A 1 84 ? 5.902 13.75 -7.645 1 96.94 84 GLY A N 1
ATOM 676 C CA . GLY A 1 84 ? 5.992 15.062 -7.039 1 96.94 84 GLY A CA 1
ATOM 677 C C . GLY A 1 84 ? 7.062 15.156 -5.965 1 96.94 84 GLY A C 1
ATOM 678 O O . GLY A 1 84 ? 7.824 14.211 -5.766 1 96.94 84 GLY A O 1
ATOM 679 N N . TYR A 1 85 ? 7.191 16.312 -5.418 1 98.19 85 TYR A N 1
ATOM 680 C CA . TYR A 1 85 ? 8.078 16.562 -4.289 1 98.19 85 TYR A CA 1
ATOM 681 C C . TYR A 1 85 ? 7.484 17.609 -3.346 1 98.19 85 TYR A C 1
ATOM 683 O O . TYR A 1 85 ? 6.625 18.391 -3.744 1 98.19 85 TYR A O 1
ATOM 691 N N . GLY A 1 86 ? 7.895 17.547 -2.082 1 98.69 86 GLY A N 1
ATOM 692 C CA . GLY A 1 86 ? 7.398 18.484 -1.085 1 98.69 86 GLY A CA 1
ATOM 693 C C . GLY A 1 86 ? 7.906 18.188 0.314 1 98.69 86 GLY A C 1
ATOM 694 O O . GLY A 1 86 ? 9.086 17.875 0.5 1 98.69 86 GLY A O 1
ATOM 695 N N . TYR A 1 87 ? 6.98 18.375 1.227 1 98.88 87 TYR A N 1
ATOM 696 C CA . TYR A 1 87 ? 7.352 18.219 2.627 1 98.88 87 TYR A CA 1
ATOM 697 C C . TYR A 1 87 ? 6.363 17.312 3.352 1 98.88 87 TYR A C 1
ATOM 699 O O . TYR A 1 87 ? 5.172 17.297 3.025 1 98.88 87 TYR A O 1
ATOM 707 N N . PHE A 1 88 ? 6.875 16.641 4.258 1 98.88 88 PHE A N 1
ATOM 708 C CA . PHE A 1 88 ? 6.102 15.883 5.242 1 98.88 88 PHE A CA 1
ATOM 709 C C . PHE A 1 88 ? 6.488 16.297 6.66 1 98.88 88 PHE A C 1
ATOM 711 O O . PHE A 1 88 ? 7.645 16.625 6.922 1 98.88 88 PHE A O 1
ATOM 718 N N . GLN A 1 89 ? 5.52 16.297 7.477 1 98.75 89 GLN A N 1
ATOM 719 C CA . GLN A 1 89 ? 5.789 16.688 8.859 1 98.75 89 GLN A CA 1
ATOM 720 C C . GLN A 1 89 ? 5.141 15.711 9.844 1 98.75 89 GLN A C 1
ATOM 722 O O . GLN A 1 89 ? 3.973 15.352 9.688 1 98.75 89 GLN A O 1
ATOM 727 N N . VAL A 1 90 ? 5.961 15.273 10.781 1 98.69 90 VAL A N 1
ATOM 728 C CA . VAL A 1 90 ? 5.465 14.469 11.891 1 98.69 90 VAL A CA 1
ATOM 729 C C . VAL A 1 90 ? 6.004 15.016 13.211 1 98.69 90 VAL A C 1
ATOM 731 O O . VAL A 1 90 ? 7.219 15.18 13.375 1 98.69 90 VAL A O 1
ATOM 734 N N . ASP A 1 91 ? 5.195 15.25 14.234 1 97.12 91 ASP A N 1
ATOM 735 C CA . ASP A 1 91 ? 5.527 15.711 15.578 1 97.12 91 ASP A CA 1
ATOM 736 C C . ASP A 1 91 ? 6.48 16.906 15.523 1 97.12 91 ASP A C 1
ATOM 738 O O . ASP A 1 91 ? 7.465 16.953 16.266 1 97.12 91 ASP A O 1
ATOM 742 N N . GLY A 1 92 ? 6.348 17.656 14.594 1 93.88 92 GLY A N 1
ATOM 743 C CA . GLY A 1 92 ? 7.102 18.906 14.539 1 93.88 92 GLY A CA 1
ATOM 744 C C . GLY A 1 92 ? 8.344 18.812 13.664 1 93.88 92 GLY A C 1
ATOM 745 O O . GLY A 1 92 ? 9.039 19.797 13.461 1 93.88 92 GLY A O 1
ATOM 746 N N . ASN A 1 93 ? 8.727 17.641 13.312 1 97.94 93 ASN A N 1
ATOM 747 C CA . ASN A 1 93 ? 9.828 17.484 12.375 1 97.94 93 ASN A CA 1
ATOM 748 C C . ASN A 1 93 ? 9.336 17.5 10.93 1 97.94 93 ASN A C 1
ATOM 750 O O . ASN A 1 93 ? 8.461 16.719 10.555 1 97.94 93 ASN A O 1
ATOM 754 N N . CYS A 1 94 ? 9.859 18.391 10.18 1 98.5 94 CYS A N 1
ATOM 755 C CA . CYS A 1 94 ? 9.523 18.578 8.773 1 98.5 94 CYS A CA 1
ATOM 756 C C . CYS A 1 94 ? 10.68 18.156 7.875 1 98.5 94 CYS A C 1
ATOM 758 O O . CYS A 1 94 ? 11.828 18.531 8.109 1 98.5 94 CYS A O 1
ATOM 760 N N . PHE A 1 95 ? 10.453 17.328 6.934 1 98.81 95 PHE A N 1
ATOM 761 C CA . PHE A 1 95 ? 11.516 16.828 6.062 1 98.81 95 PHE A CA 1
ATOM 762 C C . PHE A 1 95 ? 11.023 16.703 4.625 1 98.81 95 PHE A C 1
ATOM 764 O O . PHE A 1 95 ? 9.812 16.703 4.375 1 98.81 95 PHE A O 1
ATOM 771 N N . GLU A 1 96 ? 11.922 16.641 3.67 1 98.69 96 GLU A N 1
ATOM 772 C CA . GLU A 1 96 ? 11.609 16.609 2.246 1 98.69 96 GLU A CA 1
ATOM 773 C C . GLU A 1 96 ? 11.164 15.203 1.822 1 98.69 96 GLU A C 1
ATOM 775 O O . GLU A 1 96 ? 11.688 14.203 2.316 1 98.69 96 GLU A O 1
ATOM 780 N N . ILE A 1 97 ? 10.195 15.172 0.901 1 98.69 97 ILE A N 1
ATOM 781 C CA . ILE A 1 97 ? 9.719 13.93 0.307 1 98.69 97 ILE A CA 1
ATOM 782 C C . ILE A 1 97 ? 9.648 14.07 -1.211 1 98.69 97 ILE A C 1
ATOM 784 O O . ILE A 1 97 ? 9.5 15.188 -1.728 1 98.69 97 ILE A O 1
ATOM 788 N N . LYS A 1 98 ? 9.773 13.008 -1.878 1 98.25 98 LYS A N 1
ATOM 789 C CA . LYS A 1 98 ? 9.711 12.922 -3.334 1 98.25 98 LYS A CA 1
ATOM 790 C C . LYS A 1 98 ? 9.297 11.516 -3.781 1 98.25 98 LYS A C 1
ATOM 792 O O . LYS A 1 98 ? 9.062 10.641 -2.949 1 98.25 98 LYS A O 1
ATOM 797 N N . GLU A 1 99 ? 9.133 11.383 -5.098 1 97.69 99 GLU A N 1
ATOM 798 C CA . GLU A 1 99 ? 8.898 10.031 -5.605 1 97.69 99 GLU A CA 1
ATOM 799 C C . GLU A 1 99 ? 9.867 9.031 -4.98 1 97.69 99 GLU A C 1
ATOM 801 O O . GLU A 1 99 ? 11.07 9.281 -4.926 1 97.69 99 GLU A O 1
ATOM 806 N N . GLY A 1 100 ? 9.32 7.961 -4.461 1 97.81 100 GLY A N 1
ATOM 807 C CA . GLY A 1 100 ? 10.156 6.941 -3.846 1 97.81 100 GLY A CA 1
ATOM 808 C C . GLY A 1 100 ? 10.219 7.055 -2.334 1 97.81 100 GLY A C 1
ATOM 809 O O . GLY A 1 100 ? 10.648 6.121 -1.654 1 97.81 100 GLY A O 1
ATOM 810 N N . SER A 1 101 ? 9.781 8.219 -1.812 1 98.75 101 SER A N 1
ATOM 811 C CA . SER A 1 101 ? 9.703 8.352 -0.36 1 98.75 101 SER A CA 1
ATOM 812 C C . SER A 1 101 ? 8.57 7.508 0.214 1 98.75 101 SER A C 1
ATOM 814 O O . SER A 1 101 ? 7.484 7.438 -0.368 1 98.75 101 SER A O 1
ATOM 816 N N . VAL A 1 102 ? 8.836 6.809 1.305 1 98.94 102 VAL A N 1
ATOM 817 C CA . VAL A 1 102 ? 7.852 6.059 2.08 1 98.94 102 VAL A CA 1
ATOM 818 C C . VAL A 1 102 ? 7.914 6.488 3.545 1 98.94 102 VAL A C 1
ATOM 820 O O . VAL A 1 102 ? 8.984 6.492 4.152 1 98.94 102 VAL A O 1
ATOM 823 N N . ILE A 1 103 ? 6.773 6.914 4.113 1 98.94 103 ILE A N 1
ATOM 824 C CA . ILE A 1 103 ? 6.711 7.379 5.492 1 98.94 103 ILE A CA 1
ATOM 825 C C . ILE A 1 103 ? 5.719 6.523 6.281 1 98.94 103 ILE A C 1
ATOM 827 O O . ILE A 1 103 ? 4.523 6.504 5.969 1 98.94 103 ILE A O 1
ATOM 831 N N . ARG A 1 104 ? 6.168 5.797 7.246 1 98.94 104 ARG A N 1
ATOM 832 C CA . ARG A 1 104 ? 5.293 5.129 8.203 1 98.94 104 ARG A CA 1
ATOM 833 C C . ARG A 1 104 ? 5.102 5.984 9.453 1 98.94 104 ARG A C 1
ATOM 835 O O . ARG A 1 104 ? 6.078 6.445 10.047 1 98.94 104 ARG A O 1
ATOM 842 N N . VAL A 1 105 ? 3.906 6.203 9.828 1 98.88 105 VAL A N 1
ATOM 843 C CA . VAL A 1 105 ? 3.58 7.027 10.992 1 98.88 105 VAL A CA 1
ATOM 844 C C . VAL A 1 105 ? 2.742 6.219 11.977 1 98.88 105 VAL A C 1
ATOM 846 O O . VAL A 1 105 ? 1.688 5.688 11.617 1 98.88 105 VAL A O 1
ATOM 849 N N . ALA A 1 106 ? 3.168 6.098 13.18 1 98.62 106 ALA A N 1
ATOM 850 C CA . ALA A 1 106 ? 2.406 5.465 14.25 1 98.62 106 ALA A CA 1
ATOM 851 C C . ALA A 1 106 ? 1.165 6.281 14.594 1 98.62 106 ALA A C 1
ATOM 853 O O . ALA A 1 106 ? 1.089 7.469 14.281 1 98.62 106 ALA A O 1
ATOM 854 N N . PRO A 1 107 ? 0.191 5.641 15.289 1 97.88 107 PRO A N 1
ATOM 855 C CA . PRO A 1 107 ? -1.083 6.316 15.547 1 97.88 107 PRO A CA 1
ATOM 856 C C . PRO A 1 107 ? -0.907 7.672 16.219 1 97.88 107 PRO A C 1
ATOM 858 O O . PRO A 1 107 ? -1.549 8.648 15.836 1 97.88 107 PRO A O 1
ATOM 861 N N . SER A 1 108 ? 0.039 7.816 17.062 1 97.94 108 SER A N 1
ATOM 862 C CA . SER A 1 108 ? 0.159 9.031 17.875 1 97.94 108 SER A CA 1
ATOM 863 C C . SER A 1 108 ? 0.904 10.125 17.109 1 97.94 108 SER A C 1
ATOM 865 O O . SER A 1 108 ? 0.914 11.281 17.547 1 97.94 108 SER A O 1
ATOM 867 N N . GLY A 1 109 ? 1.576 9.82 16.016 1 98.5 109 GLY A N 1
ATOM 868 C CA . GLY A 1 109 ? 2.301 10.82 15.25 1 98.5 109 GLY A CA 1
ATOM 869 C C . GLY A 1 109 ? 1.396 11.859 14.617 1 98.5 109 GLY A C 1
ATOM 870 O O . GLY A 1 109 ? 0.441 11.516 13.922 1 98.5 109 GLY A O 1
ATOM 871 N N . ILE A 1 110 ? 1.625 13.125 14.891 1 98.56 110 ILE A N 1
ATOM 872 C CA . ILE A 1 110 ? 0.888 14.219 14.273 1 98.56 110 ILE A CA 1
ATOM 873 C C . ILE A 1 110 ? 1.436 14.477 12.867 1 98.56 110 ILE A C 1
ATOM 875 O O . ILE A 1 110 ? 2.547 14.992 12.719 1 98.56 110 ILE A O 1
ATOM 879 N N . ARG A 1 111 ? 0.61 14.195 11.844 1 98.44 111 ARG A N 1
ATOM 880 C CA . ARG A 1 111 ? 1.19 14.188 10.508 1 98.44 111 ARG A CA 1
ATOM 881 C C . ARG A 1 111 ? 0.497 15.195 9.602 1 98.44 111 ARG A C 1
ATOM 883 O O . ARG A 1 111 ? -0.692 15.477 9.766 1 98.44 111 ARG A O 1
ATOM 890 N N . GLY A 1 112 ? 1.24 15.734 8.727 1 98.44 112 GLY A N 1
ATOM 891 C CA . GLY A 1 112 ? 0.83 16.609 7.645 1 98.44 112 GLY A CA 1
ATOM 892 C C . GLY A 1 112 ? 1.703 16.484 6.41 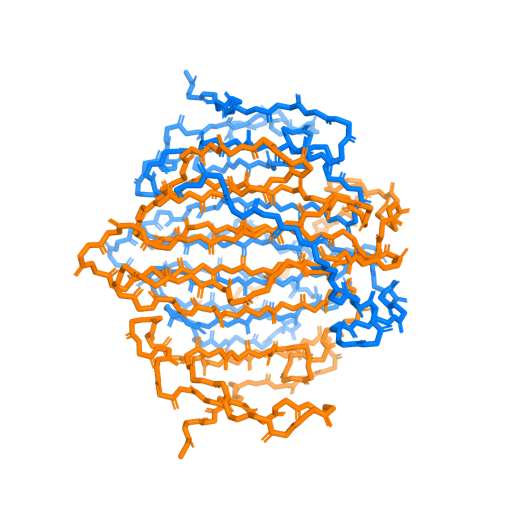1 98.44 112 GLY A C 1
ATOM 893 O O . GLY A 1 112 ? 2.805 15.938 6.477 1 98.44 112 GLY A O 1
ATOM 894 N N . ILE A 1 113 ? 1.167 16.938 5.293 1 98.69 113 ILE A N 1
ATOM 895 C CA . ILE A 1 113 ? 1.868 16.781 4.023 1 98.69 113 ILE A CA 1
ATOM 896 C C . ILE A 1 113 ? 1.625 18.016 3.146 1 98.69 113 ILE A C 1
ATOM 898 O O . ILE A 1 113 ? 0.525 18.578 3.143 1 98.69 113 ILE A O 1
ATOM 902 N N . LYS A 1 114 ? 2.635 18.406 2.422 1 98.62 114 LYS A N 1
ATOM 903 C CA . LYS A 1 114 ? 2.574 19.531 1.487 1 98.62 114 LYS A CA 1
ATOM 904 C C . LYS A 1 114 ? 3.24 19.172 0.161 1 98.62 114 LYS A C 1
ATOM 906 O O . LYS A 1 114 ? 4.336 18.609 0.142 1 98.62 114 LYS A O 1
ATOM 911 N N . ASN A 1 115 ? 2.527 19.5 -0.982 1 98.75 115 ASN A N 1
ATOM 912 C CA . ASN A 1 115 ? 3.123 19.5 -2.314 1 98.75 115 ASN A CA 1
ATOM 913 C C . ASN A 1 115 ? 3.828 20.828 -2.609 1 98.75 115 ASN A C 1
ATOM 915 O O . ASN A 1 115 ? 3.186 21.875 -2.682 1 98.75 115 ASN A O 1
ATOM 919 N N . ASN A 1 116 ? 5.102 20.719 -2.752 1 98.5 116 ASN A N 1
ATOM 920 C CA . ASN A 1 116 ? 5.859 21.922 -3.047 1 98.5 116 ASN A CA 1
ATOM 921 C C . ASN A 1 116 ? 6.293 21.969 -4.508 1 98.5 116 ASN A C 1
ATOM 923 O O . ASN A 1 116 ? 7.129 22.797 -4.887 1 98.5 116 ASN A O 1
ATOM 927 N N . SER A 1 117 ? 5.824 21.078 -5.273 1 97.31 117 SER A N 1
ATOM 928 C CA . SER A 1 117 ? 6.188 21 -6.684 1 97.31 117 SER A CA 1
ATOM 929 C C . SER A 1 117 ? 5.188 21.766 -7.551 1 97.31 117 SER A C 1
ATOM 931 O O . SER A 1 117 ? 4.141 22.203 -7.062 1 97.31 117 SER A O 1
ATOM 933 N N . ASP A 1 118 ? 5.562 21.984 -8.867 1 97.62 118 ASP A N 1
ATOM 934 C CA . ASP A 1 118 ? 4.703 22.656 -9.828 1 97.62 118 ASP A CA 1
ATOM 935 C C . ASP A 1 118 ? 3.795 21.672 -10.555 1 97.62 118 ASP A C 1
ATOM 937 O O . ASP A 1 118 ? 3.086 22.031 -11.492 1 97.62 118 ASP A O 1
ATOM 941 N N . GLU A 1 119 ? 3.799 20.484 -10.117 1 96.69 119 GLU A N 1
ATOM 942 C CA . GLU A 1 119 ? 2.938 19.438 -10.672 1 96.69 119 GLU A CA 1
ATOM 943 C C . GLU A 1 119 ? 2.113 18.766 -9.578 1 96.69 119 GLU A C 1
ATOM 945 O O . GLU A 1 119 ? 2.412 18.922 -8.391 1 96.69 119 GLU A O 1
ATOM 950 N N . THR A 1 120 ? 1.095 18.094 -10 1 97.31 120 THR A N 1
ATOM 951 C CA . THR A 1 120 ? 0.273 17.359 -9.047 1 97.31 120 THR A CA 1
ATOM 952 C C . THR A 1 120 ? 1.088 16.25 -8.375 1 97.31 120 THR A C 1
ATOM 954 O O . THR A 1 120 ? 1.811 15.516 -9.039 1 97.31 120 THR A O 1
ATOM 957 N N . MET A 1 121 ? 1.038 16.234 -7.039 1 98 121 MET A N 1
ATOM 958 C CA . MET A 1 121 ? 1.622 15.133 -6.289 1 98 121 MET A CA 1
ATOM 959 C C . MET A 1 121 ? 0.649 13.961 -6.199 1 98 121 MET A C 1
ATOM 961 O O . MET A 1 121 ? -0.544 14.156 -5.965 1 98 121 MET A O 1
ATOM 965 N N . ILE A 1 122 ? 1.111 12.758 -6.477 1 98.25 122 ILE A N 1
ATOM 966 C CA . ILE A 1 122 ? 0.316 11.539 -6.375 1 98.25 122 ILE A CA 1
ATOM 967 C C . ILE A 1 122 ? 0.911 10.617 -5.309 1 98.25 122 ILE A C 1
ATOM 969 O O . ILE A 1 122 ? 2.121 10.375 -5.293 1 98.25 122 ILE A O 1
ATOM 973 N N . TYR A 1 123 ? 0.077 10.18 -4.367 1 98.56 123 TYR A N 1
ATOM 974 C CA . TYR A 1 123 ? 0.585 9.297 -3.322 1 98.56 123 TYR A CA 1
ATOM 975 C C . TYR A 1 123 ? -0.502 8.344 -2.834 1 98.56 123 TYR A C 1
ATOM 977 O O . TYR A 1 123 ? -1.688 8.562 -3.098 1 98.56 123 TYR A O 1
ATOM 985 N N . ILE A 1 124 ? -0.091 7.266 -2.215 1 98.81 124 ILE A N 1
ATOM 986 C CA . ILE A 1 124 ? -0.952 6.246 -1.624 1 98.81 124 ILE A CA 1
ATOM 987 C C . ILE A 1 124 ? -0.828 6.285 -0.102 1 98.81 124 ILE A C 1
ATOM 989 O O . ILE A 1 124 ? 0.265 6.488 0.433 1 98.81 124 ILE A O 1
ATOM 993 N N . VAL A 1 125 ? -1.912 6.113 0.585 1 98.56 125 VAL A N 1
ATOM 994 C CA . VAL A 1 125 ? -1.899 5.953 2.035 1 98.56 125 VAL A CA 1
ATOM 995 C C . VAL A 1 125 ? -2.486 4.594 2.412 1 98.56 125 VAL A C 1
ATOM 997 O O . VAL A 1 125 ? -3.586 4.246 1.979 1 98.56 125 VAL A O 1
ATOM 1000 N N . ILE A 1 126 ? -1.777 3.846 3.152 1 98.56 126 ILE A N 1
ATOM 1001 C CA . ILE A 1 126 ? -2.189 2.537 3.65 1 98.56 126 ILE A CA 1
ATOM 1002 C C . ILE A 1 126 ? -2.436 2.613 5.156 1 98.56 126 ILE A C 1
ATOM 1004 O O . ILE A 1 126 ? -1.521 2.914 5.926 1 98.56 126 ILE A O 1
ATOM 1008 N N . GLN A 1 127 ? -3.621 2.396 5.547 1 97.75 127 GLN A N 1
ATOM 1009 C CA . GLN A 1 127 ? -4 2.375 6.957 1 97.75 127 GLN A CA 1
ATOM 1010 C C . GLN A 1 127 ? -4.207 0.945 7.449 1 97.75 127 GLN A C 1
ATOM 1012 O O . GLN A 1 127 ? -4.922 0.162 6.816 1 97.75 127 GLN A O 1
ATOM 1017 N N . SER A 1 128 ? -3.59 0.542 8.492 1 97.81 128 SER A N 1
ATOM 1018 C CA . SER A 1 128 ? -3.713 -0.772 9.117 1 97.81 128 SER A CA 1
ATOM 1019 C C . SER A 1 128 ? -3.613 -0.676 10.633 1 97.81 128 SER A C 1
ATOM 1021 O O . SER A 1 128 ? -2.977 0.238 11.164 1 97.81 128 SER A O 1
ATOM 1023 N N . LYS A 1 129 ? -4.219 -1.614 11.336 1 97.44 129 LYS A N 1
ATOM 1024 C CA . LYS A 1 129 ? -4.129 -1.605 12.797 1 97.44 129 LYS A CA 1
ATOM 1025 C C . LYS A 1 129 ? -2.689 -1.812 13.258 1 97.44 129 LYS A C 1
ATOM 1027 O O . LYS A 1 129 ? -2.029 -2.766 12.844 1 97.44 129 LYS A O 1
ATOM 1032 N N . GLU A 1 130 ? -2.285 -0.928 14.117 1 97.44 130 GLU A N 1
ATOM 1033 C CA . GLU A 1 130 ? -0.937 -1.053 14.664 1 97.44 130 GLU A CA 1
ATOM 1034 C C . GLU A 1 130 ? -0.742 -2.4 15.352 1 97.44 130 GLU A C 1
ATOM 1036 O O . GLU A 1 130 ? -1.627 -2.871 16.062 1 97.44 130 GLU A O 1
ATOM 1041 N N . ASN A 1 131 ? 0.393 -3.09 15.102 1 97.69 131 ASN A N 1
ATOM 1042 C CA . ASN A 1 131 ? 0.835 -4.324 15.734 1 97.69 131 ASN A CA 1
ATOM 1043 C C . ASN A 1 131 ? -0.055 -5.504 15.352 1 97.69 131 ASN A C 1
ATOM 1045 O O . ASN A 1 131 ? -0.142 -6.488 16.094 1 97.69 131 ASN A O 1
ATOM 1049 N N . SER A 1 132 ? -0.741 -5.379 14.211 1 97.5 132 SER A N 1
ATOM 1050 C CA . SER A 1 132 ? -1.678 -6.441 13.852 1 97.5 132 SER A CA 1
ATOM 1051 C C . SER A 1 132 ? -0.993 -7.527 13.031 1 97.5 132 SER A C 1
ATOM 1053 O O . SER A 1 132 ? -1.52 -8.633 12.891 1 97.5 132 SER A O 1
ATOM 1055 N N . LEU A 1 133 ? 0.079 -7.215 12.367 1 96.88 133 LEU A N 1
ATOM 1056 C CA . LEU A 1 133 ? 0.76 -8.203 11.547 1 96.88 133 LEU A CA 1
ATOM 1057 C C . LEU A 1 133 ? 1.474 -9.234 12.406 1 96.88 133 LEU A C 1
ATOM 1059 O O . LEU A 1 133 ? 2.299 -8.883 13.258 1 96.88 133 LEU A O 1
ATOM 1063 N N . GLU A 1 134 ? 1.202 -10.477 12.328 1 93.06 134 GLU A N 1
ATOM 1064 C CA . GLU A 1 134 ? 1.785 -11.555 13.125 1 93.06 134 GLU A CA 1
ATOM 1065 C C . GLU A 1 134 ? 2.904 -12.258 12.367 1 93.06 134 GLU A C 1
ATOM 1067 O O . GLU A 1 134 ? 3.994 -12.461 12.906 1 93.06 134 GLU A O 1
ATOM 1072 N N . GLU A 1 135 ? 2.695 -12.734 11.258 1 87.94 135 GLU A N 1
ATOM 1073 C CA . GLU A 1 135 ? 3.637 -13.336 10.32 1 87.94 135 GLU A CA 1
ATOM 1074 C C . GLU A 1 135 ? 3.564 -12.656 8.953 1 87.94 135 GLU A C 1
ATOM 1076 O O . GLU A 1 135 ? 2.547 -12.055 8.609 1 87.94 135 GLU A O 1
ATOM 1081 N N . HIS A 1 136 ? 4.688 -12.805 8.344 1 85.81 136 HIS A N 1
ATOM 1082 C CA . HIS A 1 136 ? 4.668 -12.195 7.016 1 85.81 136 HIS A CA 1
ATOM 1083 C C . HIS A 1 136 ? 5.605 -12.922 6.059 1 85.81 136 HIS A C 1
ATOM 1085 O O . HIS A 1 136 ? 6.34 -13.82 6.469 1 85.81 136 HIS A O 1
ATOM 1091 N N . THR A 1 137 ? 5.477 -12.625 4.828 1 89.81 137 THR A N 1
ATOM 1092 C CA . THR A 1 137 ? 6.312 -13.148 3.75 1 89.81 137 TH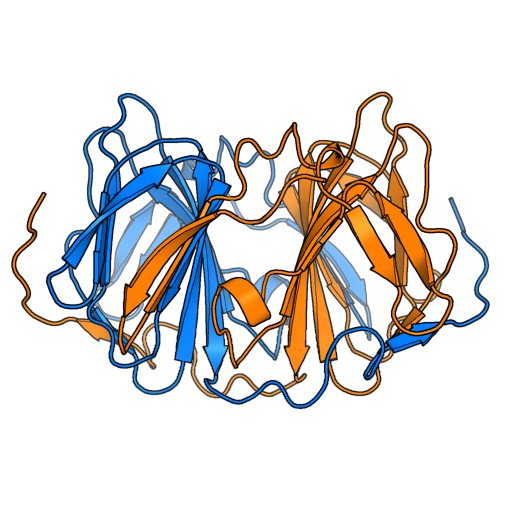R A CA 1
ATOM 1093 C C . THR A 1 137 ? 6.348 -14.672 3.783 1 89.81 137 THR A C 1
ATOM 1095 O O . THR A 1 137 ? 5.305 -15.328 3.686 1 89.81 137 THR A O 1
ATOM 1098 N N . THR A 1 138 ? 7.539 -15.227 3.807 1 85.06 138 THR A N 1
ATOM 1099 C CA . THR A 1 138 ? 7.727 -16.672 3.652 1 85.06 138 THR A CA 1
ATOM 1100 C C . THR A 1 138 ? 7.145 -17.422 4.848 1 85.06 138 THR A C 1
ATOM 1102 O O . THR A 1 138 ? 6.746 -18.578 4.723 1 85.06 138 THR A O 1
ATOM 1105 N N . ASP A 1 139 ? 7.008 -16.734 5.969 1 89.31 139 ASP A N 1
ATOM 1106 C CA . ASP A 1 139 ? 6.453 -17.359 7.168 1 89.31 139 ASP A CA 1
ATOM 1107 C C . ASP A 1 139 ? 4.949 -17.578 7.02 1 89.31 139 ASP A C 1
ATOM 1109 O O . ASP A 1 139 ? 4.383 -18.469 7.66 1 89.31 139 ASP A O 1
ATOM 1113 N N . ASP A 1 140 ? 4.344 -16.859 6.191 1 94.81 140 ASP A N 1
ATOM 1114 C CA . ASP A 1 140 ? 2.895 -16.906 6.02 1 94.81 140 ASP A CA 1
ATOM 1115 C C . ASP A 1 140 ? 2.523 -17.516 4.672 1 94.81 140 ASP A C 1
ATOM 1117 O O . ASP A 1 140 ? 1.381 -17.938 4.465 1 94.81 140 ASP A O 1
ATOM 1121 N N . GLY A 1 141 ? 3.445 -17.578 3.766 1 94.12 141 GLY A N 1
ATOM 1122 C CA . GLY A 1 141 ? 3.168 -18 2.406 1 94.12 141 GLY A CA 1
ATOM 1123 C C . GLY A 1 141 ? 3.525 -19.453 2.158 1 94.12 141 GLY A C 1
ATOM 1124 O O . GLY A 1 141 ? 4.426 -20 2.801 1 94.12 141 GLY A O 1
ATOM 1125 N N . GLU A 1 142 ? 2.844 -20.109 1.25 1 95.19 142 GLU A N 1
ATOM 1126 C CA . GLU A 1 142 ? 3.104 -21.469 0.783 1 95.19 142 GLU A CA 1
ATOM 1127 C C . GLU A 1 142 ? 2.939 -21.578 -0.73 1 95.19 142 GLU A C 1
ATOM 1129 O O . GLU A 1 142 ? 1.895 -21.219 -1.273 1 95.19 142 GLU A O 1
ATOM 1134 N N . ARG A 1 143 ? 3.984 -22.062 -1.375 1 94.44 143 ARG A N 1
ATOM 1135 C CA . ARG A 1 143 ? 3.879 -22.297 -2.811 1 94.44 143 ARG A CA 1
ATOM 1136 C C . ARG A 1 143 ? 2.982 -23.484 -3.105 1 94.44 143 ARG A C 1
ATOM 1138 O O . ARG A 1 143 ? 3.006 -24.484 -2.375 1 94.44 143 ARG A O 1
ATOM 1145 N N . VAL A 1 144 ? 2.258 -23.375 -4.098 1 96.69 144 VAL A N 1
ATOM 1146 C CA . VAL A 1 144 ? 1.38 -24.469 -4.5 1 96.69 144 VAL A CA 1
ATOM 1147 C C . VAL A 1 144 ? 1.486 -24.688 -6.008 1 96.69 144 VAL A C 1
ATOM 1149 O O . VAL A 1 144 ? 1.853 -23.781 -6.75 1 96.69 144 VAL A O 1
ATOM 1152 N N . THR A 1 145 ? 1.225 -25.891 -6.379 1 95.62 145 THR A N 1
ATOM 1153 C CA . THR A 1 145 ? 1.16 -26.188 -7.805 1 95.62 145 THR A CA 1
ATOM 1154 C C . THR A 1 145 ? -0.156 -25.703 -8.398 1 95.62 145 THR A C 1
ATOM 1156 O O . THR A 1 145 ? -1.228 -25.953 -7.848 1 95.62 145 THR A O 1
ATOM 1159 N N . PHE A 1 146 ? -0.056 -24.953 -9.398 1 94.38 146 PHE A N 1
ATOM 1160 C CA . PHE A 1 146 ? -1.218 -24.453 -10.117 1 94.38 146 PHE A CA 1
ATOM 1161 C C . PHE A 1 146 ? -0.86 -24.109 -11.562 1 94.38 146 PHE A C 1
ATOM 1163 O O . PHE A 1 146 ? 0.233 -23.609 -11.836 1 94.38 146 PHE A O 1
ATOM 1170 N N . GLU A 1 147 ? -1.689 -24.359 -12.484 1 95.25 147 GLU A N 1
ATOM 1171 C CA . GLU A 1 147 ? -1.41 -24.141 -13.898 1 95.25 147 GLU A CA 1
ATOM 1172 C C . GLU A 1 147 ? -1.734 -22.719 -14.32 1 95.25 147 GLU A C 1
ATOM 1174 O O . GLU A 1 147 ? -2.855 -22.234 -14.125 1 95.25 147 GLU A O 1
ATOM 1179 N N . PRO A 1 148 ? -0.761 -22 -14.891 1 96.19 148 PRO A N 1
ATOM 1180 C CA . PRO A 1 148 ? -1.098 -20.703 -15.461 1 96.19 148 PRO A CA 1
ATOM 1181 C C . PRO A 1 148 ? -2.104 -20.797 -16.609 1 96.19 148 PRO A C 1
ATOM 1183 O O . PRO A 1 148 ? -2.049 -21.734 -17.406 1 96.19 148 PRO A O 1
ATOM 1186 N N . LYS A 1 149 ? -2.951 -19.859 -16.688 1 96.88 149 LYS A N 1
ATOM 1187 C CA . LYS A 1 149 ? -3.988 -19.875 -17.703 1 96.88 149 LYS A CA 1
ATOM 1188 C C . LYS A 1 149 ? -3.74 -18.781 -18.75 1 96.88 149 LYS A C 1
ATOM 1190 O O . LYS A 1 149 ? -4.578 -18.562 -19.625 1 96.88 149 LYS A O 1
ATOM 1195 N N . TRP A 1 150 ? -2.678 -18.047 -18.625 1 95.19 150 TRP A N 1
ATOM 1196 C CA . TRP A 1 150 ? -2.299 -17.062 -19.625 1 95.19 150 TRP A CA 1
ATOM 1197 C C . TRP A 1 150 ? -1.446 -17.688 -20.719 1 95.19 150 TRP A C 1
ATOM 1199 O O . TRP A 1 150 ? -0.867 -18.766 -20.531 1 95.19 150 TRP A O 1
ATOM 1209 N N . MET B 1 1 ? 24.797 -3.541 -4.398 1 78.81 1 MET B N 1
ATOM 1210 C CA . MET B 1 1 ? 23.359 -3.691 -4.164 1 78.81 1 MET B CA 1
ATOM 1211 C C . MET B 1 1 ? 22.781 -2.438 -3.518 1 78.81 1 MET B C 1
ATOM 1213 O O . MET B 1 1 ? 23.359 -1.894 -2.576 1 78.81 1 MET B O 1
ATOM 1217 N N . LYS B 1 2 ? 21.781 -1.918 -4.199 1 89.25 2 LYS B N 1
ATOM 1218 C CA . LYS B 1 2 ? 21.172 -0.713 -3.652 1 89.25 2 LYS B CA 1
ATOM 1219 C C . LYS B 1 2 ? 20.547 -0.985 -2.285 1 89.25 2 LYS B C 1
ATOM 1221 O O . LYS B 1 2 ? 20 -2.061 -2.051 1 89.25 2 LYS B O 1
ATOM 1226 N N . THR B 1 3 ? 20.672 -0.072 -1.345 1 91.62 3 THR B N 1
ATOM 1227 C CA . THR B 1 3 ? 20.062 -0.198 -0.025 1 91.62 3 THR B CA 1
ATOM 1228 C C . THR B 1 3 ? 19.047 0.917 0.213 1 91.62 3 THR B C 1
ATOM 1230 O O . THR B 1 3 ? 19.172 2.01 -0.341 1 91.62 3 THR B O 1
ATOM 1233 N N . VAL B 1 4 ? 18.078 0.542 0.976 1 95.75 4 VAL B N 1
ATOM 1234 C CA . VAL B 1 4 ? 17.078 1.527 1.348 1 95.75 4 VAL B CA 1
ATOM 1235 C C . VAL B 1 4 ? 17.719 2.637 2.178 1 95.75 4 VAL B C 1
ATOM 1237 O O . VAL B 1 4 ? 18.422 2.363 3.15 1 95.75 4 VAL B O 1
ATOM 1240 N N . LYS B 1 5 ? 17.469 3.869 1.77 1 97.19 5 LYS B N 1
ATOM 1241 C CA . LYS B 1 5 ? 18.047 5.012 2.486 1 97.19 5 LYS B CA 1
ATOM 1242 C C . LYS B 1 5 ? 17.062 5.551 3.521 1 97.19 5 LYS B C 1
ATOM 1244 O O . LYS B 1 5 ? 15.922 5.891 3.188 1 97.19 5 LYS B O 1
ATOM 1249 N N . GLU B 1 6 ? 17.547 5.621 4.742 1 98.06 6 GLU B N 1
ATOM 1250 C CA . GLU B 1 6 ? 16.75 6.254 5.789 1 98.06 6 GLU B CA 1
ATOM 1251 C C . GLU B 1 6 ? 16.75 7.773 5.641 1 98.06 6 GLU B C 1
ATOM 1253 O O . GLU B 1 6 ? 17.812 8.391 5.484 1 98.06 6 GLU B O 1
ATOM 1258 N N . ILE B 1 7 ? 15.602 8.398 5.602 1 98.31 7 ILE B N 1
ATOM 1259 C CA . ILE B 1 7 ? 15.492 9.852 5.633 1 98.31 7 ILE B CA 1
ATOM 1260 C C . ILE B 1 7 ? 15.531 10.344 7.078 1 98.31 7 ILE B C 1
ATOM 1262 O O . ILE B 1 7 ? 16.328 11.219 7.422 1 98.31 7 ILE B O 1
ATOM 1266 N N . VAL B 1 8 ? 14.625 9.805 7.867 1 98.38 8 VAL B N 1
ATOM 1267 C CA . VAL B 1 8 ? 14.516 10.18 9.273 1 98.38 8 VAL B CA 1
ATOM 1268 C C . VAL B 1 8 ? 13.82 9.062 10.055 1 98.38 8 VAL B C 1
ATOM 1270 O O . VAL B 1 8 ? 12.977 8.352 9.516 1 98.38 8 VAL B O 1
ATOM 1273 N N . LYS B 1 9 ? 14.211 8.852 11.227 1 98.25 9 LYS B N 1
ATOM 1274 C CA . LYS B 1 9 ? 13.578 7.953 12.195 1 98.25 9 LYS B CA 1
ATOM 1275 C C . LYS B 1 9 ? 13.383 8.641 13.539 1 98.25 9 LYS B C 1
ATOM 1277 O O . LYS B 1 9 ? 14.305 9.281 14.055 1 98.25 9 LYS B O 1
ATOM 1282 N N . ASP B 1 10 ? 12.227 8.586 14.008 1 98 10 ASP B N 1
ATOM 1283 C CA . ASP B 1 10 ? 11.898 9.117 15.328 1 98 10 ASP B CA 1
ATOM 1284 C C . ASP B 1 10 ? 10.883 8.227 16.031 1 98 10 ASP B C 1
ATOM 1286 O O . ASP B 1 10 ? 10.57 7.129 15.57 1 98 10 ASP B O 1
ATOM 1290 N N . LYS B 1 11 ? 10.43 8.641 17.156 1 97.12 11 LYS B N 1
ATOM 1291 C CA . LYS B 1 11 ? 9.586 7.84 18.062 1 97.12 11 LYS B CA 1
ATOM 1292 C C . LYS B 1 11 ? 8.328 7.363 17.344 1 97.12 11 LYS B C 1
ATOM 1294 O O . LYS B 1 11 ? 7.969 6.188 17.422 1 97.12 11 LYS B O 1
ATOM 1299 N N . ASN B 1 12 ? 7.699 8.18 16.562 1 98.56 12 ASN B N 1
ATOM 1300 C CA . ASN B 1 12 ? 6.367 7.867 16.047 1 98.56 12 ASN B CA 1
ATOM 1301 C C . ASN B 1 12 ? 6.383 7.668 14.539 1 98.56 12 ASN B C 1
ATOM 1303 O O . ASN B 1 12 ? 5.328 7.52 13.914 1 98.56 12 ASN B O 1
ATOM 1307 N N . TYR B 1 13 ? 7.578 7.676 13.906 1 98.81 13 TYR B N 1
ATOM 1308 C CA . TYR B 1 13 ? 7.574 7.559 12.453 1 98.81 13 TYR B CA 1
ATOM 1309 C C . TYR B 1 13 ? 8.953 7.168 11.938 1 98.81 13 TYR B C 1
ATOM 1311 O O . TYR B 1 13 ? 9.961 7.383 12.617 1 98.81 13 TYR B O 1
ATOM 1319 N N . THR B 1 14 ? 8.984 6.613 10.812 1 98.88 14 THR B N 1
ATOM 1320 C CA . THR B 1 14 ? 10.18 6.352 10.008 1 98.88 14 THR B CA 1
ATOM 1321 C C . THR B 1 14 ? 9.93 6.691 8.539 1 98.88 14 THR B C 1
ATOM 1323 O O . THR B 1 14 ? 8.883 6.34 7.988 1 98.88 14 THR B O 1
ATOM 1326 N N . ALA B 1 15 ? 10.828 7.43 7.934 1 98.88 15 ALA B N 1
ATOM 1327 C CA . ALA B 1 15 ? 10.773 7.766 6.516 1 98.88 15 ALA B CA 1
ATOM 1328 C C . ALA B 1 15 ? 12 7.246 5.773 1 98.88 15 ALA B C 1
ATOM 1330 O O . ALA B 1 15 ? 13.117 7.332 6.281 1 98.88 15 ALA B O 1
ATOM 1331 N N . ILE B 1 16 ? 11.719 6.703 4.629 1 98.88 16 ILE B N 1
ATOM 1332 C CA . ILE B 1 16 ? 12.812 6.168 3.824 1 98.88 16 ILE B CA 1
ATOM 1333 C C . ILE B 1 16 ? 12.688 6.672 2.387 1 98.88 16 ILE B C 1
ATOM 1335 O O . ILE B 1 16 ? 11.664 7.262 2.018 1 98.88 16 ILE B O 1
ATOM 1339 N N . ASP B 1 17 ? 13.742 6.488 1.642 1 98.44 17 ASP B N 1
ATOM 1340 C CA . ASP B 1 17 ? 13.797 6.816 0.22 1 98.44 17 ASP B CA 1
ATOM 1341 C C . ASP B 1 17 ? 14.25 5.613 -0.604 1 98.44 17 ASP B C 1
ATOM 1343 O O . ASP B 1 17 ? 15.383 5.145 -0.458 1 98.44 17 ASP B O 1
ATOM 1347 N N . LEU B 1 18 ? 13.367 5.184 -1.473 1 98 18 LEU B N 1
ATOM 1348 C CA . LEU B 1 18 ? 13.672 4.039 -2.324 1 98 18 LEU B CA 1
ATOM 1349 C C . LEU B 1 18 ? 14.32 4.492 -3.629 1 98 18 LEU B C 1
ATOM 1351 O O . LEU B 1 18 ? 14.836 3.672 -4.391 1 98 18 LEU B O 1
ATOM 1355 N N . GLY B 1 19 ? 14.344 5.793 -3.854 1 96.25 19 GLY B N 1
ATOM 1356 C CA . GLY B 1 19 ? 14.742 6.289 -5.16 1 96.25 19 GLY B CA 1
ATOM 1357 C C . GLY B 1 19 ? 13.648 6.184 -6.203 1 96.25 19 GLY B C 1
ATOM 1358 O O . GLY B 1 19 ? 12.492 5.922 -5.871 1 96.25 19 GLY B O 1
ATOM 1359 N N . ASN B 1 20 ? 14.039 6.41 -7.445 1 94.06 20 ASN B N 1
ATOM 1360 C CA . ASN B 1 20 ? 13.086 6.301 -8.547 1 94.06 20 ASN B CA 1
ATOM 1361 C C . ASN B 1 20 ? 12.562 4.875 -8.695 1 94.06 20 ASN B C 1
ATOM 1363 O O . ASN B 1 20 ? 13.336 3.922 -8.703 1 94.06 20 ASN B O 1
ATOM 1367 N N . LEU B 1 21 ? 11.297 4.746 -8.852 1 93.12 21 LEU B N 1
ATOM 1368 C CA . LEU B 1 21 ? 10.68 3.424 -8.922 1 93.12 21 LEU B CA 1
ATOM 1369 C C . LEU B 1 21 ? 11.125 2.684 -10.18 1 93.12 21 LEU B C 1
ATOM 1371 O O . LEU B 1 21 ? 11.117 1.451 -10.211 1 93.12 21 LEU B O 1
ATOM 1375 N N . ASP B 1 22 ? 11.57 3.428 -11.195 1 92.06 22 ASP B N 1
ATOM 1376 C CA . ASP B 1 22 ? 12.07 2.812 -12.414 1 92.06 22 ASP B CA 1
ATOM 1377 C C . ASP B 1 22 ? 13.422 2.143 -12.18 1 92.06 22 ASP B C 1
ATOM 1379 O O . ASP B 1 22 ? 13.891 1.37 -13.023 1 92.06 22 ASP B O 1
ATOM 1383 N N . GLU B 1 23 ? 13.984 2.387 -11 1 93.19 23 GLU B N 1
ATOM 1384 C CA . GLU B 1 23 ? 15.305 1.834 -10.711 1 93.19 23 GLU B CA 1
ATOM 1385 C C . GLU B 1 23 ? 15.211 0.688 -9.703 1 93.19 23 GLU B C 1
ATOM 1387 O O . GLU B 1 23 ? 16.203 0.348 -9.047 1 93.19 23 GLU B O 1
ATOM 1392 N N . LEU B 1 24 ? 14.086 0.102 -9.586 1 94.44 24 LEU B N 1
ATOM 1393 C CA . LEU B 1 24 ? 13.867 -0.966 -8.617 1 94.44 24 LEU B CA 1
ATOM 1394 C C . LEU B 1 24 ? 14.797 -2.143 -8.891 1 94.44 24 LEU B C 1
ATOM 1396 O O . LEU B 1 24 ? 15.109 -2.918 -7.98 1 94.44 24 LEU B O 1
ATOM 1400 N N . MET B 1 25 ? 15.25 -2.262 -10.125 1 92.56 25 MET B N 1
ATOM 1401 C CA . MET B 1 25 ? 16.125 -3.369 -10.484 1 92.56 25 MET B CA 1
ATOM 1402 C C . MET B 1 25 ? 17.469 -3.273 -9.75 1 92.56 25 MET B C 1
ATOM 1404 O O . MET B 1 25 ? 18.219 -4.246 -9.695 1 92.56 25 MET B O 1
ATOM 1408 N N . GLU B 1 26 ? 17.719 -2.125 -9.203 1 94.31 26 GLU B N 1
ATOM 1409 C CA . GLU B 1 26 ? 18.953 -1.938 -8.438 1 94.31 26 GLU B CA 1
ATOM 1410 C C . GLU B 1 26 ? 18.844 -2.574 -7.055 1 94.31 26 GLU B C 1
ATOM 1412 O O . GLU B 1 26 ? 19.844 -2.709 -6.348 1 94.31 26 GLU B O 1
ATOM 1417 N N . TYR B 1 27 ? 17.641 -2.971 -6.707 1 95.56 27 TYR B N 1
ATOM 1418 C CA . TYR B 1 27 ? 17.422 -3.701 -5.461 1 95.56 27 TYR B CA 1
ATOM 1419 C C . TYR B 1 27 ? 17.469 -5.207 -5.699 1 95.56 27 TYR B C 1
ATOM 1421 O O . TYR B 1 27 ? 17.047 -5.684 -6.754 1 95.56 27 TYR B O 1
ATOM 1429 N N . SER B 1 28 ? 17.969 -5.879 -4.742 1 94.25 28 SER B N 1
ATOM 1430 C CA . SER B 1 28 ? 17.906 -7.336 -4.719 1 94.25 28 SER B CA 1
ATOM 1431 C C . SER B 1 28 ? 17.828 -7.867 -3.291 1 94.25 28 SER B C 1
ATOM 1433 O O . SER B 1 28 ? 18.172 -7.156 -2.344 1 94.25 28 SER B O 1
ATOM 1435 N N . LEU B 1 29 ? 17.203 -8.992 -3.205 1 91.69 29 LEU B N 1
ATOM 1436 C CA . LEU B 1 29 ? 17.172 -9.672 -1.913 1 91.69 29 LEU B CA 1
ATOM 1437 C C . LEU B 1 29 ? 17.469 -11.156 -2.074 1 91.69 29 LEU B C 1
ATOM 1439 O O . LEU B 1 29 ? 17.375 -11.695 -3.18 1 91.69 29 LEU B O 1
ATOM 1443 N N . ILE B 1 30 ? 17.953 -11.719 -0.992 1 90.38 30 ILE B N 1
ATOM 1444 C CA . ILE B 1 30 ? 18.172 -13.164 -0.954 1 90.38 30 ILE B CA 1
ATOM 1445 C C . ILE B 1 30 ? 17.016 -13.844 -0.23 1 90.38 30 ILE B C 1
ATOM 1447 O O . ILE B 1 30 ? 16.719 -13.523 0.926 1 90.38 30 ILE B O 1
ATOM 1451 N N . HIS B 1 31 ? 16.375 -14.711 -0.946 1 87.25 31 HIS B N 1
ATOM 1452 C CA . HIS B 1 31 ? 15.258 -15.438 -0.346 1 87.25 31 HIS B CA 1
ATOM 1453 C C . HIS B 1 31 ? 15.711 -16.203 0.893 1 87.25 31 HIS B C 1
ATOM 1455 O O . HIS B 1 31 ? 16.734 -16.891 0.867 1 87.25 31 HIS B O 1
ATOM 1461 N N . LYS B 1 32 ? 14.953 -16.141 1.933 1 83.19 32 LYS B N 1
ATOM 1462 C CA . LYS B 1 32 ? 15.359 -16.656 3.238 1 83.19 32 LYS B CA 1
ATOM 1463 C C . LYS B 1 32 ? 15.461 -18.172 3.223 1 83.19 32 LYS B C 1
ATOM 1465 O O . LYS B 1 32 ? 16.344 -18.75 3.854 1 83.19 32 LYS B O 1
ATOM 1470 N N . ILE B 1 33 ? 14.641 -18.812 2.5 1 82.19 33 ILE B N 1
ATOM 1471 C CA . ILE B 1 33 ? 14.531 -20.266 2.574 1 82.19 33 ILE B CA 1
ATOM 1472 C C . ILE B 1 33 ? 15.43 -20.906 1.52 1 82.19 33 ILE B C 1
ATOM 1474 O O . ILE B 1 33 ? 16.312 -21.703 1.848 1 82.19 33 ILE B O 1
ATOM 1478 N N . ASN B 1 34 ? 15.273 -20.516 0.281 1 82.88 34 ASN B N 1
ATOM 1479 C CA . ASN B 1 34 ? 15.984 -21.219 -0.782 1 82.88 34 ASN B CA 1
ATOM 1480 C C . ASN B 1 34 ? 17.266 -20.469 -1.181 1 82.88 34 ASN B C 1
ATOM 1482 O O . ASN B 1 34 ? 18.016 -20.938 -2.041 1 82.88 34 ASN B O 1
ATOM 1486 N N . LYS B 1 35 ? 17.453 -19.219 -0.675 1 89.19 35 LYS B N 1
ATOM 1487 C CA . LYS B 1 35 ? 18.672 -18.422 -0.794 1 89.19 35 LYS B CA 1
ATOM 1488 C C . LYS B 1 35 ? 18.828 -17.875 -2.211 1 89.19 35 LYS B C 1
ATOM 1490 O O . LYS B 1 35 ? 19.906 -17.406 -2.58 1 89.19 35 LYS B O 1
ATOM 1495 N N . GLN B 1 36 ? 17.781 -17.969 -2.961 1 89.56 36 GLN B N 1
ATOM 1496 C CA . GLN B 1 36 ? 17.812 -17.422 -4.309 1 89.56 36 GLN B CA 1
ATOM 1497 C C . GLN B 1 36 ? 17.828 -15.891 -4.277 1 89.56 36 GLN B C 1
ATOM 1499 O O . GLN B 1 36 ? 17.125 -15.273 -3.477 1 89.56 36 GLN B O 1
ATOM 1504 N N . LYS B 1 37 ? 18.656 -15.422 -5.223 1 92.56 37 LYS B N 1
ATOM 1505 C CA . LYS B 1 37 ? 18.672 -13.969 -5.383 1 92.56 37 LYS B CA 1
ATOM 1506 C C . LYS B 1 37 ? 17.469 -13.5 -6.203 1 92.56 37 LYS B C 1
ATOM 1508 O O . LYS B 1 37 ? 17.203 -14.023 -7.285 1 92.56 37 LYS B O 1
ATOM 1513 N N . ILE B 1 38 ? 16.734 -12.586 -5.68 1 92.56 38 ILE B N 1
ATOM 1514 C CA . ILE B 1 38 ? 15.594 -11.977 -6.371 1 92.56 38 ILE B CA 1
ATOM 1515 C C . ILE B 1 38 ? 15.906 -10.516 -6.672 1 92.56 38 ILE B C 1
ATOM 1517 O O . ILE B 1 38 ? 16.109 -9.719 -5.754 1 92.56 38 ILE B O 1
ATOM 1521 N N . GLU B 1 39 ? 15.945 -10.227 -7.961 1 94.19 39 GLU B N 1
ATOM 1522 C CA . GLU B 1 39 ? 16.219 -8.859 -8.367 1 94.19 39 GLU B CA 1
ATOM 1523 C C . GLU B 1 39 ? 14.922 -8.07 -8.555 1 94.19 39 GLU B C 1
ATOM 1525 O O . GLU B 1 39 ? 13.898 -8.633 -8.945 1 94.19 39 GLU B O 1
ATOM 1530 N N . GLY B 1 40 ? 15.016 -6.805 -8.312 1 95.81 40 GLY B N 1
ATOM 1531 C CA . GLY B 1 40 ? 13.906 -5.914 -8.602 1 95.81 40 GLY B CA 1
ATOM 1532 C C . GLY B 1 40 ? 12.805 -5.973 -7.562 1 95.81 40 GLY B C 1
ATOM 1533 O O . GLY B 1 40 ? 11.633 -5.73 -7.867 1 95.81 40 GLY B O 1
ATOM 1534 N N . LYS B 1 41 ? 13.18 -6.445 -6.359 1 96.25 41 LYS B N 1
ATOM 1535 C CA . LYS B 1 41 ? 12.234 -6.539 -5.254 1 96.25 41 LYS B CA 1
ATOM 1536 C C . LYS B 1 41 ? 12.828 -5.988 -3.965 1 96.25 41 LYS B C 1
ATOM 1538 O O . LYS B 1 41 ? 14.008 -6.199 -3.684 1 96.25 41 LYS B O 1
ATOM 1543 N N . VAL B 1 42 ? 12.031 -5.289 -3.186 1 97.19 42 VAL B N 1
ATOM 1544 C CA . VAL B 1 42 ? 12.484 -4.797 -1.889 1 97.19 42 VAL B CA 1
ATOM 1545 C C . VAL B 1 42 ? 11.32 -4.789 -0.903 1 97.19 42 VAL B C 1
ATOM 1547 O O . VAL B 1 42 ? 10.242 -4.273 -1.211 1 97.19 42 VAL B O 1
ATOM 1550 N N .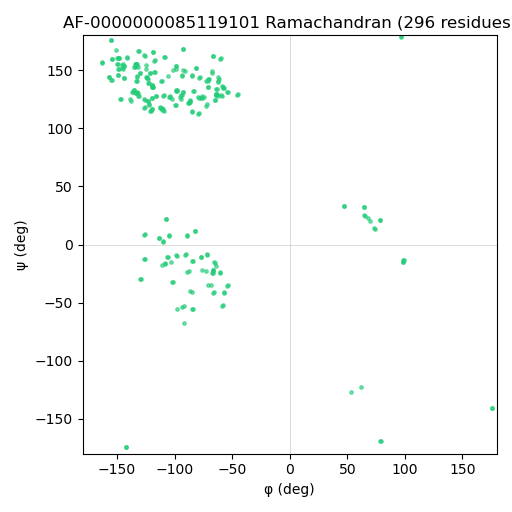 PHE B 1 43 ? 11.453 -5.418 0.215 1 97.44 43 PHE B N 1
ATOM 1551 C CA . PHE B 1 43 ? 10.531 -5.332 1.341 1 97.44 43 PHE B CA 1
ATOM 1552 C C . PHE B 1 43 ? 10.859 -4.133 2.221 1 97.44 43 PHE B C 1
ATOM 1554 O O . PHE B 1 43 ? 12.031 -3.836 2.461 1 97.44 43 PHE B O 1
ATOM 1561 N N . ILE B 1 44 ? 9.781 -3.514 2.807 1 98.06 44 ILE B N 1
ATOM 1562 C CA . ILE B 1 44 ? 10.125 -2.271 3.488 1 98.06 44 ILE B CA 1
ATOM 1563 C C . ILE B 1 44 ? 9.617 -2.314 4.93 1 98.06 44 ILE B C 1
ATOM 1565 O O . ILE B 1 44 ? 9.688 -1.315 5.648 1 98.06 44 ILE B O 1
ATOM 1569 N N . LYS B 1 45 ? 9.125 -3.424 5.402 1 98 45 LYS B N 1
ATOM 1570 C CA . LYS B 1 45 ? 8.609 -3.496 6.77 1 98 45 LYS B CA 1
ATOM 1571 C C . LYS B 1 45 ? 9.68 -3.113 7.781 1 98 45 LYS B C 1
ATOM 1573 O O . LYS B 1 45 ? 9.461 -2.254 8.633 1 98 45 LYS B O 1
ATOM 1578 N N . ASP B 1 46 ? 10.844 -3.75 7.699 1 96.94 46 ASP B N 1
ATOM 1579 C CA . ASP B 1 46 ? 11.906 -3.502 8.664 1 96.94 46 ASP B CA 1
ATOM 1580 C C . ASP B 1 46 ? 12.445 -2.08 8.531 1 96.94 46 ASP B C 1
ATOM 1582 O O . ASP B 1 46 ? 12.695 -1.407 9.539 1 96.94 46 ASP B O 1
ATOM 1586 N N . ALA B 1 47 ? 12.617 -1.638 7.285 1 98.25 47 ALA B N 1
ATOM 1587 C CA . ALA B 1 47 ? 13.195 -0.323 7.031 1 98.25 47 ALA B CA 1
ATOM 1588 C C . ALA B 1 47 ? 12.273 0.791 7.516 1 98.25 47 ALA B C 1
ATOM 1590 O O . ALA B 1 47 ? 12.719 1.908 7.781 1 98.25 47 ALA B O 1
ATOM 1591 N N . THR B 1 48 ? 10.961 0.588 7.637 1 98.69 48 THR B N 1
ATOM 1592 C CA . THR B 1 48 ? 10 1.613 8.031 1 98.69 48 THR B CA 1
ATOM 1593 C C . THR B 1 48 ? 9.523 1.385 9.461 1 98.69 48 THR B C 1
ATOM 1595 O O . THR B 1 48 ? 8.758 2.188 10 1 98.69 48 THR B O 1
ATOM 1598 N N . ASP B 1 49 ? 9.844 0.223 10.055 1 98.38 49 ASP B N 1
ATOM 1599 C CA . ASP B 1 49 ? 9.375 -0.19 11.375 1 98.38 49 ASP B CA 1
ATOM 1600 C C . ASP B 1 49 ? 7.855 -0.381 11.383 1 98.38 49 ASP B C 1
ATOM 1602 O O . ASP B 1 49 ? 7.188 -0.056 12.359 1 98.38 49 ASP B O 1
ATOM 1606 N N . ALA B 1 50 ? 7.363 -0.8 10.234 1 98.5 50 ALA B 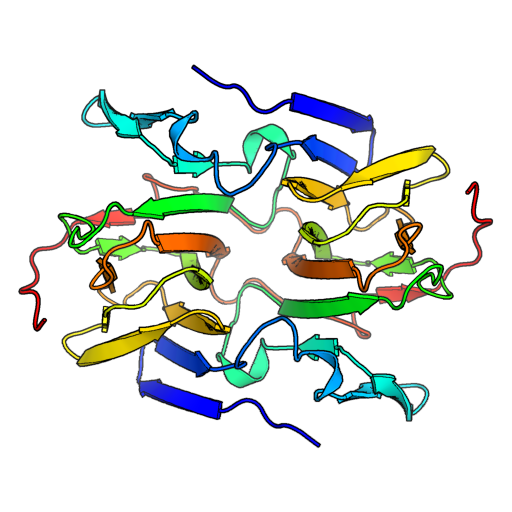N 1
ATOM 1607 C CA . ALA B 1 50 ? 5.922 -1.021 10.141 1 98.5 50 ALA B CA 1
ATOM 1608 C C . ALA B 1 50 ? 5.496 -2.201 11.008 1 98.5 50 ALA B C 1
ATOM 1610 O O . ALA B 1 50 ? 6.219 -3.193 11.125 1 98.5 50 ALA B O 1
ATOM 1611 N N . THR B 1 51 ? 4.273 -2.158 11.562 1 98.44 51 THR B N 1
ATOM 1612 C CA . THR B 1 51 ? 3.809 -3.197 12.469 1 98.44 51 THR B CA 1
ATOM 1613 C C . THR B 1 51 ? 2.48 -3.779 12 1 98.44 51 THR B C 1
ATOM 1615 O O . THR B 1 51 ? 2.047 -4.828 12.484 1 98.44 51 THR B O 1
ATOM 1618 N N . GLY B 1 52 ? 1.832 -3.139 11.047 1 98.06 52 GLY B N 1
ATOM 1619 C CA . GLY B 1 52 ? 0.525 -3.588 10.594 1 98.06 52 GLY B CA 1
ATOM 1620 C C . GLY B 1 52 ? 0.553 -4.203 9.211 1 98.06 52 GLY B C 1
ATOM 1621 O O . GLY B 1 52 ? -0.392 -4.887 8.812 1 98.06 52 GLY B O 1
ATOM 1622 N N . THR B 1 53 ? 1.662 -3.941 8.484 1 98.56 53 THR B N 1
ATOM 1623 C CA . THR B 1 53 ? 1.748 -4.434 7.113 1 98.56 53 THR B CA 1
ATOM 1624 C C . THR B 1 53 ? 3.182 -4.828 6.77 1 98.56 53 THR B C 1
ATOM 1626 O O . THR B 1 53 ? 4.129 -4.367 7.414 1 98.56 53 THR B O 1
ATOM 1629 N N . GLU B 1 54 ? 3.326 -5.742 5.902 1 98.44 54 GLU B N 1
ATOM 1630 C CA . GLU B 1 54 ? 4.516 -5.852 5.062 1 98.44 54 GLU B CA 1
ATOM 1631 C C . GLU B 1 54 ? 4.238 -5.363 3.645 1 98.44 54 GLU B C 1
ATOM 1633 O O . GLU B 1 54 ? 3.281 -5.809 3.006 1 98.44 54 GLU B O 1
ATOM 1638 N N . ILE B 1 55 ? 5.059 -4.445 3.137 1 98.75 55 ILE B N 1
ATOM 1639 C CA . ILE B 1 55 ? 4.918 -3.91 1.786 1 98.75 55 ILE B CA 1
ATOM 1640 C C . ILE B 1 55 ? 6.164 -4.234 0.968 1 98.75 55 ILE B C 1
ATOM 1642 O O . ILE B 1 55 ? 7.289 -4.117 1.464 1 98.75 55 ILE B O 1
ATOM 1646 N N . SER B 1 56 ? 5.941 -4.672 -0.231 1 98.38 56 SER B N 1
ATOM 1647 C CA . SER B 1 56 ? 7.051 -4.859 -1.16 1 98.38 56 SER B CA 1
ATOM 1648 C C . SER B 1 56 ? 6.84 -4.055 -2.439 1 98.38 56 SER B C 1
ATOM 1650 O O . SER B 1 56 ? 5.707 -3.887 -2.893 1 98.38 56 SER B O 1
ATOM 1652 N N . PHE B 1 57 ? 7.875 -3.535 -2.945 1 98.5 57 PHE B N 1
ATOM 1653 C CA . PHE B 1 57 ? 7.961 -2.992 -4.297 1 98.5 57 PHE B CA 1
ATOM 1654 C C . PHE B 1 57 ? 8.594 -4.004 -5.246 1 98.5 57 PHE B C 1
ATOM 1656 O O . PHE B 1 57 ? 9.602 -4.625 -4.918 1 98.5 57 PHE B O 1
ATOM 1663 N N . ASN B 1 58 ? 7.918 -4.141 -6.352 1 98.12 58 ASN B N 1
ATOM 1664 C CA . ASN B 1 58 ? 8.289 -5.234 -7.242 1 98.12 58 ASN B CA 1
ATOM 1665 C C . ASN B 1 58 ? 8.422 -4.762 -8.688 1 98.12 58 ASN B C 1
ATOM 1667 O O . ASN B 1 58 ? 7.664 -3.898 -9.133 1 98.12 58 ASN B O 1
ATOM 1671 N N . SER B 1 59 ? 9.352 -5.352 -9.328 1 97.31 59 SER B N 1
ATOM 1672 C CA . SER B 1 59 ? 9.461 -5.234 -10.781 1 97.31 59 SER B CA 1
ATOM 1673 C C . SER B 1 59 ? 9.422 -6.605 -11.445 1 97.31 59 SER B C 1
ATOM 1675 O O . SER B 1 59 ? 9.961 -7.578 -10.922 1 97.31 59 SER B O 1
ATOM 1677 N N . LEU B 1 60 ? 8.75 -6.711 -12.5 1 97.19 60 LEU B N 1
ATOM 1678 C CA . LEU B 1 60 ? 8.68 -7.91 -13.328 1 97.19 60 LEU B CA 1
ATOM 1679 C C . LEU B 1 60 ? 9.125 -7.609 -14.758 1 97.19 60 LEU B C 1
ATOM 1681 O O . LEU B 1 60 ? 8.547 -6.742 -15.414 1 97.19 60 LEU B O 1
ATOM 1685 N N . ALA B 1 61 ? 10.172 -8.273 -15.266 1 96.94 61 ALA B N 1
ATOM 1686 C CA . ALA B 1 61 ? 10.75 -8.023 -16.578 1 96.94 61 ALA B CA 1
ATOM 1687 C C . ALA B 1 61 ? 9.719 -8.242 -17.688 1 96.94 61 ALA B C 1
ATOM 1689 O O . ALA B 1 61 ? 8.688 -8.891 -17.453 1 96.94 61 ALA B O 1
ATOM 1690 N N . PRO B 1 62 ? 10 -7.641 -18.922 1 97.94 62 PRO B N 1
ATOM 1691 C CA . PRO B 1 62 ? 9.086 -7.863 -20.047 1 97.94 62 PRO B CA 1
ATOM 1692 C C . PRO B 1 62 ? 8.859 -9.344 -20.328 1 97.94 62 PRO B C 1
ATOM 1694 O O . PRO B 1 62 ? 9.812 -10.125 -20.375 1 97.94 62 PRO B O 1
ATOM 1697 N N . LYS B 1 63 ? 7.574 -9.703 -20.453 1 98.19 63 LYS B N 1
ATOM 1698 C CA . LYS B 1 63 ? 7.137 -11.039 -20.859 1 98.19 63 LYS B CA 1
ATOM 1699 C C . LYS B 1 63 ? 7.516 -12.078 -19.812 1 98.19 63 LYS B C 1
ATOM 1701 O O . LYS B 1 63 ? 7.688 -13.258 -20.125 1 98.19 63 LYS B O 1
ATOM 1706 N N . ALA B 1 64 ? 7.672 -11.648 -18.594 1 97.69 64 ALA B N 1
ATOM 1707 C CA . ALA B 1 64 ? 8.047 -12.555 -17.5 1 97.69 64 ALA B CA 1
ATOM 1708 C C . ALA B 1 64 ? 6.871 -12.789 -16.547 1 97.69 64 ALA B C 1
ATOM 1710 O O . ALA B 1 64 ? 5.879 -12.055 -16.594 1 97.69 64 ALA B O 1
ATOM 1711 N N . GLU B 1 65 ? 6.941 -13.82 -15.789 1 97.75 65 GLU B N 1
ATOM 1712 C CA . GLU B 1 65 ? 5.941 -14.125 -14.773 1 97.75 65 GLU B CA 1
ATOM 1713 C C . GLU B 1 65 ? 6.602 -14.484 -13.445 1 97.75 65 GLU B C 1
ATOM 1715 O O . GLU B 1 65 ? 7.793 -14.797 -13.398 1 97.75 65 GLU B O 1
ATOM 1720 N N . GLN B 1 66 ? 5.84 -14.281 -12.328 1 95.19 66 GLN B N 1
ATOM 1721 C CA . GLN B 1 66 ? 6.25 -14.977 -11.109 1 95.19 66 GLN B CA 1
ATOM 1722 C C . GLN B 1 66 ? 6.25 -16.484 -11.32 1 95.19 66 GLN B C 1
ATOM 1724 O O . GLN B 1 66 ? 5.242 -17.062 -11.742 1 95.19 66 GLN B O 1
ATOM 1729 N N . PRO B 1 67 ? 7.277 -17.125 -11.016 1 92.38 67 PRO B N 1
ATOM 1730 C CA . PRO B 1 67 ? 7.457 -18.516 -11.445 1 92.38 67 PRO B CA 1
ATOM 1731 C C . PRO B 1 67 ? 6.738 -19.516 -10.531 1 92.38 67 PRO B C 1
ATOM 1733 O O . PRO B 1 67 ? 7.035 -20.703 -10.562 1 92.38 67 PRO B O 1
ATOM 1736 N N . TYR B 1 68 ? 5.902 -19.047 -9.672 1 94 68 TYR B N 1
ATOM 1737 C CA . TYR B 1 68 ? 5.129 -19.922 -8.789 1 94 68 TYR B CA 1
ATOM 1738 C C . TYR B 1 68 ? 3.781 -19.297 -8.453 1 94 68 TYR B C 1
ATOM 1740 O O . TYR B 1 68 ? 3.605 -18.078 -8.578 1 94 68 TYR B O 1
ATOM 1748 N N . PHE B 1 69 ? 2.889 -20.141 -8.125 1 97.56 69 PHE B N 1
ATOM 1749 C CA . PHE B 1 69 ? 1.656 -19.734 -7.457 1 97.56 69 PHE B CA 1
ATOM 1750 C C . PHE B 1 69 ? 1.751 -19.969 -5.953 1 97.56 69 PHE B C 1
ATOM 1752 O O . PHE B 1 69 ? 2.52 -20.828 -5.5 1 97.56 69 PHE B O 1
ATOM 1759 N N . HIS B 1 70 ? 1.023 -19.219 -5.176 1 97.5 70 HIS B N 1
ATOM 1760 C CA . HIS B 1 70 ? 1.13 -19.406 -3.732 1 97.5 70 HIS B CA 1
ATOM 1761 C C . HIS B 1 70 ? -0.148 -18.953 -3.025 1 97.5 70 HIS B C 1
ATOM 1763 O O . HIS B 1 70 ? -1.015 -18.328 -3.635 1 97.5 70 HIS B O 1
ATOM 1769 N N . ILE B 1 71 ? -0.372 -19.406 -1.83 1 98.12 71 ILE B N 1
ATOM 1770 C CA . ILE B 1 71 ? -1.397 -19 -0.878 1 98.12 71 ILE B CA 1
ATOM 1771 C C . ILE B 1 71 ? -0.738 -18.453 0.388 1 98.12 71 ILE B C 1
ATOM 1773 O O . ILE B 1 71 ? 0.485 -18.516 0.531 1 98.12 71 ILE B O 1
ATOM 1777 N N . HIS B 1 72 ? -1.505 -17.812 1.168 1 98 72 HIS B N 1
ATOM 1778 C CA . HIS B 1 72 ? -1.085 -17.422 2.51 1 98 72 HIS B CA 1
ATOM 1779 C C . HIS B 1 72 ? -1.954 -18.078 3.572 1 98 72 HIS B C 1
ATOM 1781 O O . HIS B 1 72 ? -3.061 -18.547 3.279 1 98 72 HIS B O 1
ATOM 1787 N N . LYS B 1 73 ? -1.396 -18.156 4.766 1 97.19 73 LYS B N 1
ATOM 1788 C CA . LYS B 1 73 ? -2.125 -18.766 5.871 1 97.19 73 LYS B CA 1
ATOM 1789 C C . LYS B 1 73 ? -3.047 -17.766 6.547 1 97.19 73 LYS B C 1
ATOM 1791 O O . LYS B 1 73 ? -4.203 -18.062 6.844 1 97.19 73 LYS B O 1
ATOM 1796 N N . LYS B 1 74 ? -2.582 -16.531 6.742 1 97.75 74 LYS B N 1
ATOM 1797 C CA . LYS B 1 74 ? -3.307 -15.578 7.574 1 97.75 74 LYS B CA 1
ATOM 1798 C C . LYS B 1 74 ? -3.502 -14.25 6.848 1 97.75 74 LYS B C 1
ATOM 1800 O O . LYS B 1 74 ? -4.473 -13.539 7.102 1 97.75 74 LYS B O 1
ATOM 1805 N N . ASN B 1 75 ? -2.586 -13.922 5.977 1 98.44 75 ASN B N 1
ATOM 1806 C CA . ASN B 1 75 ? -2.531 -12.555 5.477 1 98.44 75 ASN B CA 1
ATOM 1807 C C . ASN B 1 75 ? -3.207 -12.422 4.113 1 98.44 75 ASN B C 1
ATOM 1809 O O . ASN B 1 75 ? -3 -13.258 3.232 1 98.44 75 ASN B O 1
ATOM 1813 N N . GLU B 1 76 ? -4.051 -11.414 3.955 1 98.19 76 GLU B N 1
ATOM 1814 C CA . GLU B 1 76 ? -4.5 -11.023 2.623 1 98.19 76 GLU B CA 1
ATOM 1815 C C . GLU B 1 76 ? -3.467 -10.141 1.928 1 98.19 76 GLU B C 1
ATOM 1817 O O . GLU B 1 76 ? -2.658 -9.484 2.588 1 98.19 76 GLU B O 1
ATOM 1822 N N . GLU B 1 77 ? -3.43 -10.18 0.656 1 98.81 77 GLU B N 1
ATOM 1823 C CA . GLU B 1 77 ? -2.533 -9.336 -0.126 1 98.81 77 GLU B CA 1
ATOM 1824 C C . GLU B 1 77 ? -3.314 -8.422 -1.068 1 98.81 77 GLU B C 1
ATOM 1826 O O . GLU B 1 77 ? -4.316 -8.836 -1.652 1 98.81 77 GLU B O 1
ATOM 1831 N N . THR B 1 78 ? -2.961 -7.191 -1.146 1 98.94 78 THR B N 1
ATOM 1832 C CA . THR B 1 78 ? -3.445 -6.258 -2.158 1 98.94 78 THR B CA 1
ATOM 1833 C C . THR B 1 78 ? -2.326 -5.875 -3.121 1 98.94 78 THR B C 1
ATOM 1835 O O . THR B 1 78 ? -1.285 -5.367 -2.699 1 98.94 78 THR B O 1
ATOM 1838 N N . TYR B 1 79 ? -2.502 -6.211 -4.406 1 98.94 79 TYR B N 1
ATOM 1839 C CA . TYR B 1 79 ? -1.589 -5.836 -5.48 1 98.94 79 TYR B CA 1
ATOM 1840 C C . TYR B 1 79 ? -2.023 -4.527 -6.137 1 98.94 79 TYR B C 1
ATOM 1842 O O . TYR B 1 79 ? -3.199 -4.355 -6.469 1 98.94 79 TYR B O 1
ATOM 1850 N N . ILE B 1 80 ? -1.115 -3.619 -6.293 1 98.94 80 ILE B N 1
ATOM 1851 C CA . ILE B 1 80 ? -1.358 -2.371 -7.008 1 98.94 80 ILE B CA 1
ATOM 1852 C C . ILE B 1 80 ? -0.413 -2.27 -8.203 1 98.94 80 ILE B C 1
ATOM 1854 O O . ILE B 1 80 ? 0.803 -2.164 -8.031 1 98.94 80 ILE B O 1
ATOM 1858 N N . ILE B 1 81 ? -0.969 -2.246 -9.375 1 98.81 81 ILE B N 1
ATOM 1859 C CA . ILE B 1 81 ? -0.156 -2.137 -10.586 1 98.81 81 ILE B CA 1
ATOM 1860 C C . ILE B 1 81 ? 0.101 -0.665 -10.898 1 98.81 81 ILE B C 1
ATOM 1862 O O . ILE B 1 81 ? -0.839 0.105 -11.109 1 98.81 81 ILE B O 1
ATOM 1866 N N . LEU B 1 82 ? 1.336 -0.32 -10.961 1 98.06 82 LEU B N 1
ATOM 1867 C CA . LEU B 1 82 ? 1.718 1.071 -11.172 1 98.06 82 LEU B CA 1
ATOM 1868 C C . LEU B 1 82 ? 2.123 1.305 -12.625 1 98.06 82 LEU B C 1
ATOM 1870 O O . LEU B 1 82 ? 2.006 2.422 -13.133 1 98.06 82 LEU B O 1
ATOM 1874 N N . LYS B 1 83 ? 2.672 0.345 -13.211 1 97.31 83 LYS B N 1
ATOM 1875 C CA . LYS B 1 83 ? 3.162 0.401 -14.586 1 97.31 83 LYS B CA 1
ATOM 1876 C C . LYS B 1 83 ? 3.07 -0.966 -15.258 1 97.31 83 LYS B C 1
ATOM 1878 O O . LYS B 1 83 ? 3.32 -1.993 -14.625 1 97.31 83 LYS B O 1
ATOM 1883 N N . GLY B 1 84 ? 2.783 -0.966 -16.594 1 97 84 GLY B N 1
ATOM 1884 C CA . GLY B 1 84 ? 2.764 -2.189 -17.391 1 97 84 GLY B CA 1
ATOM 1885 C C . GLY B 1 84 ? 1.371 -2.768 -17.547 1 97 84 GLY B C 1
ATOM 1886 O O . GLY B 1 84 ? 0.383 -2.15 -17.156 1 97 84 GLY B O 1
ATOM 1887 N N . TYR B 1 85 ? 1.311 -3.846 -18.266 1 98.19 85 TYR B N 1
ATOM 1888 C CA . TYR B 1 85 ? 0.08 -4.609 -18.422 1 98.19 85 TYR B CA 1
ATOM 1889 C C . TYR B 1 85 ? 0.373 -6.102 -18.516 1 98.19 85 TYR B C 1
ATOM 1891 O O . TYR B 1 85 ? 1.494 -6.504 -18.844 1 98.19 85 TYR B O 1
ATOM 1899 N N . GLY B 1 86 ? -0.624 -6.902 -18.156 1 98.69 86 GLY B N 1
ATOM 1900 C CA . GLY B 1 86 ? -0.466 -8.344 -18.203 1 98.69 86 GLY B CA 1
ATOM 1901 C C . GLY B 1 86 ? -1.67 -9.094 -17.656 1 98.69 86 GLY B C 1
ATOM 1902 O O . GLY B 1 86 ? -2.812 -8.734 -17.953 1 98.69 86 GLY B O 1
ATOM 1903 N N . TYR B 1 87 ? -1.312 -10.156 -16.953 1 98.88 87 TYR B N 1
ATOM 1904 C CA . TYR B 1 87 ? -2.369 -11.016 -16.438 1 98.88 87 TYR B CA 1
ATOM 1905 C C . TYR B 1 87 ? -2.176 -11.289 -14.953 1 98.88 87 TYR B C 1
ATOM 1907 O O . TYR B 1 87 ? -1.044 -11.352 -14.469 1 98.88 87 TYR B O 1
ATOM 1915 N N . PHE B 1 88 ? -3.244 -11.422 -14.328 1 98.88 88 PHE B N 1
ATOM 1916 C CA . PHE B 1 88 ? -3.316 -11.922 -12.953 1 98.88 88 PHE B CA 1
ATOM 1917 C C . PHE B 1 88 ? -4.242 -13.133 -12.867 1 98.88 88 PHE B C 1
ATOM 1919 O O . PHE B 1 88 ? -5.227 -13.219 -13.602 1 98.88 88 PHE B O 1
ATOM 1926 N N . GLN B 1 89 ? -3.867 -14.008 -12.039 1 98.75 89 GLN B N 1
ATOM 1927 C CA . GLN B 1 89 ? -4.684 -15.211 -11.891 1 98.75 89 GLN B CA 1
ATOM 1928 C C . GLN B 1 89 ? -4.922 -15.539 -10.422 1 98.75 89 GLN B C 1
ATOM 1930 O O . GLN B 1 89 ? -3.986 -15.523 -9.617 1 98.75 89 GLN B O 1
ATOM 1935 N N . VAL B 1 90 ? -6.203 -15.773 -10.117 1 98.69 90 VAL B N 1
ATOM 1936 C CA . VAL B 1 90 ? -6.582 -16.266 -8.789 1 98.69 90 VAL B CA 1
ATOM 1937 C C . VAL B 1 90 ? -7.539 -17.438 -8.93 1 98.69 90 VAL B C 1
ATOM 1939 O O . VAL B 1 90 ? -8.57 -17.344 -9.602 1 98.69 90 VAL B O 1
ATOM 1942 N N . ASP B 1 91 ? -7.332 -18.562 -8.258 1 97.12 91 ASP B N 1
ATOM 1943 C CA . ASP B 1 91 ? -8.156 -19.766 -8.219 1 97.12 91 ASP B CA 1
ATOM 1944 C C . ASP B 1 91 ? -8.578 -20.188 -9.625 1 97.12 91 ASP B C 1
ATOM 1946 O O . ASP B 1 91 ? -9.742 -20.516 -9.859 1 97.12 91 ASP B O 1
ATOM 1950 N N . GLY B 1 92 ? -7.797 -19.969 -10.516 1 94.25 92 GLY B N 1
ATOM 1951 C CA . GLY B 1 92 ? -8.047 -20.469 -11.859 1 94.25 92 GLY B CA 1
ATOM 1952 C C . GLY B 1 92 ? -8.633 -19.422 -12.789 1 94.25 92 GLY B C 1
ATOM 1953 O O . GLY B 1 92 ? -8.828 -19.672 -13.977 1 94.25 92 GLY B O 1
ATOM 1954 N N . ASN B 1 93 ? -9.07 -18.359 -12.266 1 97.94 93 ASN B N 1
ATOM 1955 C CA . ASN B 1 93 ? -9.539 -17.25 -13.094 1 97.94 93 ASN B CA 1
ATOM 1956 C C . ASN B 1 93 ? -8.398 -16.312 -13.453 1 97.94 93 ASN B C 1
ATOM 1958 O O . ASN B 1 93 ? -7.711 -15.781 -12.578 1 97.94 93 ASN B O 1
ATOM 1962 N N . CYS B 1 94 ? -8.211 -16.156 -14.703 1 98.5 94 CYS B N 1
ATOM 1963 C CA . CYS B 1 94 ? -7.172 -15.289 -15.258 1 98.5 94 CYS B CA 1
ATOM 1964 C C . CYS B 1 94 ? -7.781 -14.055 -15.898 1 98.5 94 CYS B C 1
ATOM 1966 O O . CYS B 1 94 ? -8.734 -14.156 -16.672 1 98.5 94 CYS B O 1
ATOM 1968 N N . PHE B 1 95 ? -7.34 -12.898 -15.562 1 98.81 95 PHE B N 1
ATOM 1969 C CA . PHE B 1 95 ? -7.898 -11.656 -16.078 1 98.81 95 PHE B CA 1
ATOM 1970 C C . PHE B 1 95 ? -6.801 -10.633 -16.344 1 98.81 95 PHE B C 1
ATOM 1972 O O . PHE B 1 95 ? -5.691 -10.766 -15.828 1 98.81 95 PHE B O 1
ATOM 1979 N N . GLU B 1 96 ? -7.074 -9.641 -17.156 1 98.69 96 GLU B N 1
ATOM 1980 C CA . GLU B 1 96 ? -6.105 -8.617 -17.562 1 98.69 96 GLU B CA 1
ATOM 1981 C C . GLU B 1 96 ? -5.914 -7.586 -16.453 1 98.69 96 GLU B C 1
ATOM 1983 O O . GLU B 1 96 ? -6.867 -7.223 -15.766 1 98.69 96 GLU B O 1
ATOM 1988 N N . ILE B 1 97 ? -4.664 -7.121 -16.328 1 98.69 97 ILE B N 1
ATOM 1989 C CA . ILE B 1 97 ? -4.32 -6.051 -15.391 1 98.69 97 ILE B CA 1
ATOM 1990 C C . ILE B 1 97 ? -3.449 -5.016 -16.094 1 98.69 97 ILE B C 1
ATOM 1992 O O . ILE B 1 97 ? -2.77 -5.328 -17.078 1 98.69 97 ILE B O 1
ATOM 1996 N N . LYS B 1 98 ? -3.504 -3.838 -15.633 1 98.31 98 LYS B N 1
ATOM 1997 C CA . LYS B 1 98 ? -2.736 -2.705 -16.141 1 98.31 98 LYS B CA 1
ATOM 1998 C C . LYS B 1 98 ? -2.557 -1.638 -15.062 1 98.31 98 LYS B C 1
ATOM 2000 O O . LYS B 1 98 ? -3.027 -1.801 -13.93 1 98.31 98 LYS B O 1
ATOM 2005 N N . GLU B 1 99 ? -1.789 -0.616 -15.422 1 97.69 99 GLU B N 1
ATOM 2006 C CA . GLU B 1 99 ? -1.706 0.51 -14.5 1 97.69 99 GLU B CA 1
ATOM 2007 C C . GLU B 1 99 ? -3.086 0.898 -13.977 1 97.69 99 GLU B C 1
ATOM 2009 O O . GLU B 1 99 ? -4.035 1.033 -14.758 1 97.69 99 GLU B O 1
ATOM 2014 N N . GLY B 1 100 ? -3.191 1.009 -12.672 1 97.75 100 GLY B N 1
ATOM 2015 C CA . GLY B 1 100 ? -4.465 1.38 -12.078 1 97.75 100 GLY B CA 1
ATOM 2016 C C . GLY B 1 100 ? -5.254 0.189 -11.57 1 97.75 100 GLY B C 1
ATOM 2017 O O . GLY B 1 100 ? -6.211 0.35 -10.805 1 97.75 100 GLY B O 1
ATOM 2018 N N . SER B 1 101 ? -4.844 -1.025 -12 1 98.75 101 SER B N 1
ATOM 2019 C CA . SER B 1 101 ? -5.484 -2.219 -11.461 1 98.75 101 SER B CA 1
ATOM 2020 C C . SER B 1 101 ? -5.082 -2.451 -10.008 1 98.75 101 SER B C 1
ATOM 2022 O O . SER B 1 101 ? -3.922 -2.264 -9.641 1 98.75 101 SER B O 1
ATOM 2024 N N . VAL B 1 102 ? -6.043 -2.779 -9.156 1 98.94 102 VAL B N 1
ATOM 2025 C CA . VAL B 1 102 ? -5.844 -3.18 -7.77 1 98.94 102 VAL B CA 1
ATOM 2026 C C . VAL B 1 102 ? -6.52 -4.527 -7.52 1 98.94 102 VAL B C 1
ATOM 2028 O O . VAL B 1 102 ? -7.703 -4.699 -7.816 1 98.94 102 VAL B O 1
ATOM 2031 N N . ILE B 1 103 ? -5.762 -5.512 -7.027 1 98.94 103 ILE B N 1
ATOM 2032 C CA . ILE B 1 103 ? -6.281 -6.852 -6.77 1 98.94 103 ILE B CA 1
ATOM 2033 C C . ILE B 1 103 ? -6.105 -7.199 -5.297 1 98.94 103 ILE B C 1
ATOM 2035 O O . ILE B 1 103 ? -4.98 -7.277 -4.801 1 98.94 103 ILE B O 1
ATOM 2039 N N . ARG B 1 104 ? -7.164 -7.367 -4.574 1 98.94 104 ARG B N 1
ATOM 2040 C CA . ARG B 1 104 ? -7.125 -7.93 -3.23 1 98.94 104 ARG B CA 1
ATOM 2041 C C . ARG B 1 104 ? -7.371 -9.438 -3.256 1 98.94 104 ARG B C 1
ATOM 2043 O O . ARG B 1 104 ? -8.336 -9.898 -3.861 1 98.94 104 ARG B O 1
ATOM 2050 N N . VAL B 1 105 ? -6.527 -10.18 -2.65 1 98.94 105 VAL B N 1
ATOM 2051 C CA . VAL B 1 105 ? -6.629 -11.633 -2.623 1 98.94 105 VAL B CA 1
ATOM 2052 C C . VAL B 1 105 ? -6.668 -12.117 -1.177 1 98.94 105 VAL B C 1
ATOM 2054 O O . VAL B 1 105 ? -5.77 -11.82 -0.388 1 98.94 105 VAL B O 1
ATOM 2057 N N . ALA B 1 106 ? -7.652 -12.836 -0.803 1 98.81 106 ALA B N 1
ATOM 2058 C CA . ALA B 1 106 ? -7.754 -13.477 0.507 1 98.81 106 ALA B CA 1
ATOM 2059 C C . ALA B 1 106 ? -6.691 -14.562 0.672 1 98.81 106 ALA B C 1
ATOM 2061 O O . ALA B 1 106 ? -6.141 -15.055 -0.314 1 98.81 106 ALA B O 1
ATOM 2062 N N . PRO B 1 107 ? -6.426 -14.961 1.934 1 98.5 107 PRO B N 1
ATOM 2063 C CA . PRO B 1 107 ? -5.332 -15.898 2.188 1 98.5 107 PRO B CA 1
ATOM 2064 C C . PRO B 1 107 ? -5.449 -17.172 1.358 1 98.5 107 PRO B C 1
ATOM 2066 O O . PRO B 1 107 ? -4.461 -17.641 0.789 1 98.5 107 PRO B O 1
ATOM 2069 N N . SER B 1 108 ? -6.598 -17.641 1.123 1 98.25 108 SER B N 1
ATOM 2070 C CA . SER B 1 108 ? -6.777 -18.938 0.484 1 98.25 108 SER B CA 1
ATOM 2071 C C . SER B 1 108 ? -6.695 -18.812 -1.034 1 98.25 108 SER B C 1
ATOM 2073 O O . SER B 1 108 ? -6.602 -19.828 -1.735 1 98.25 108 SER B O 1
ATOM 2075 N N . GLY B 1 109 ? -6.77 -17.625 -1.61 1 98.62 109 GLY B N 1
ATOM 2076 C CA . GLY B 1 109 ? -6.691 -17.453 -3.053 1 98.62 109 GLY B CA 1
ATOM 2077 C C . GLY B 1 109 ? -5.344 -17.844 -3.629 1 98.62 109 GLY B C 1
ATOM 2078 O O . GLY B 1 109 ? -4.305 -17.359 -3.174 1 98.62 109 GLY B O 1
ATOM 2079 N N . ILE B 1 110 ? -5.32 -18.734 -4.586 1 98.69 110 ILE B N 1
ATOM 208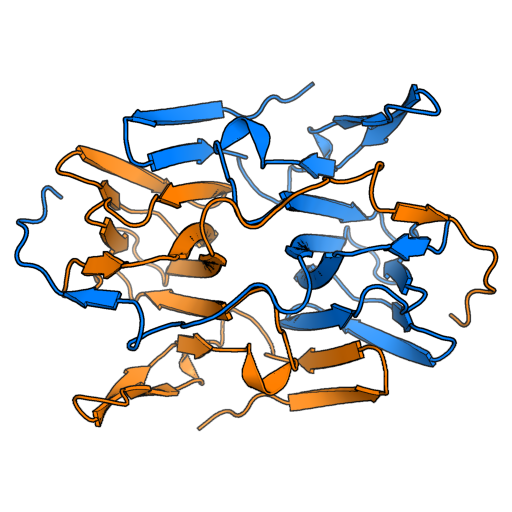0 C CA . ILE B 1 110 ? -4.102 -19.125 -5.289 1 98.69 110 ILE B CA 1
ATOM 2081 C C . ILE B 1 110 ? -3.764 -18.078 -6.352 1 98.69 110 ILE B C 1
ATOM 2083 O O . ILE B 1 110 ? -4.445 -17.984 -7.375 1 98.69 110 ILE B O 1
ATOM 2087 N N . ARG B 1 111 ? -2.658 -17.359 -6.152 1 98.56 111 ARG B N 1
ATOM 2088 C CA . ARG B 1 111 ? -2.455 -16.188 -7 1 98.56 111 ARG B CA 1
ATOM 2089 C C . ARG B 1 111 ? -1.151 -16.297 -7.781 1 98.56 111 ARG B C 1
ATOM 2091 O O . ARG B 1 111 ? -0.187 -16.891 -7.309 1 98.56 111 ARG B O 1
ATOM 2098 N N . GLY B 1 112 ? -1.17 -15.766 -8.922 1 98.5 112 GLY B N 1
ATOM 2099 C CA . GLY B 1 112 ? -0.043 -15.586 -9.828 1 98.5 112 GLY B CA 1
ATOM 2100 C C . GLY B 1 112 ? -0.162 -14.344 -10.688 1 98.5 112 GLY B C 1
ATOM 2101 O O . GLY B 1 112 ? -1.243 -13.766 -10.805 1 98.5 112 GLY B O 1
ATOM 2102 N N . ILE B 1 113 ? 0.958 -13.922 -11.219 1 98.69 113 ILE B N 1
ATOM 2103 C CA . ILE B 1 113 ? 0.989 -12.68 -11.984 1 98.69 113 ILE B CA 1
ATOM 2104 C C . ILE B 1 113 ? 1.968 -12.82 -13.148 1 98.69 113 ILE B C 1
ATOM 2106 O O . ILE B 1 113 ? 3.021 -13.445 -13.016 1 98.69 113 ILE B O 1
ATOM 2110 N N . LYS B 1 114 ? 1.623 -12.234 -14.273 1 98.69 114 LYS B N 1
ATOM 2111 C CA . LYS B 1 114 ? 2.453 -12.219 -15.469 1 98.69 114 LYS B CA 1
ATOM 2112 C C . LYS B 1 114 ? 2.486 -10.828 -16.094 1 98.69 114 LYS B C 1
ATOM 2114 O O . LYS B 1 114 ? 1.446 -10.18 -16.234 1 98.69 114 LYS B O 1
ATOM 2119 N N . ASN B 1 115 ? 3.734 -10.352 -16.453 1 98.75 115 ASN B N 1
ATOM 2120 C CA . ASN B 1 115 ? 3.924 -9.18 -17.312 1 98.75 115 ASN B CA 1
ATOM 2121 C C . ASN B 1 115 ? 3.861 -9.555 -18.797 1 98.75 115 ASN B C 1
ATOM 2123 O O . ASN B 1 115 ? 4.719 -10.289 -19.281 1 98.75 115 ASN B O 1
ATOM 2127 N N . ASN B 1 116 ? 2.861 -9.039 -19.391 1 98.5 116 ASN B N 1
ATOM 2128 C CA . ASN B 1 116 ? 2.727 -9.336 -20.812 1 98.5 116 ASN B CA 1
ATOM 2129 C C . ASN B 1 116 ? 3.129 -8.141 -21.672 1 98.5 116 ASN B C 1
ATOM 2131 O O . ASN B 1 116 ? 2.879 -8.125 -22.875 1 98.5 116 ASN B O 1
ATOM 2135 N N . SER B 1 117 ? 3.648 -7.152 -21.078 1 97.25 117 SER B N 1
ATOM 2136 C CA . SER B 1 117 ? 4.055 -5.945 -21.797 1 97.25 117 SER B CA 1
ATOM 2137 C C . SER B 1 117 ? 5.516 -6.023 -22.219 1 97.25 117 SER B C 1
ATOM 2139 O O . SER B 1 117 ? 6.238 -6.938 -21.828 1 97.25 117 SER B O 1
ATOM 2141 N N . ASP B 1 118 ? 5.926 -5.055 -23.125 1 97.62 118 ASP B N 1
ATOM 2142 C CA . ASP B 1 118 ? 7.301 -4.973 -23.609 1 97.62 118 ASP B CA 1
ATOM 2143 C C . ASP B 1 118 ? 8.148 -4.09 -22.703 1 97.62 118 ASP B C 1
ATOM 2145 O O . ASP B 1 118 ? 9.312 -3.807 -23 1 97.62 118 ASP B O 1
ATOM 2149 N N . GLU B 1 119 ? 7.602 -3.695 -21.625 1 96.81 119 GLU B N 1
ATOM 2150 C CA . GLU B 1 119 ? 8.305 -2.893 -20.641 1 96.81 119 GLU B CA 1
ATOM 2151 C C . GLU B 1 119 ? 8.234 -3.539 -19.25 1 96.81 119 GLU B C 1
ATOM 2153 O O . GLU B 1 119 ? 7.426 -4.441 -19.031 1 96.81 119 GLU B O 1
ATOM 2158 N N . THR B 1 120 ? 9.109 -3.096 -18.406 1 97.44 120 THR B N 1
ATOM 2159 C CA . THR B 1 120 ? 9.094 -3.592 -17.031 1 97.44 120 THR B CA 1
ATOM 2160 C C . THR B 1 120 ? 7.789 -3.221 -16.344 1 97.44 120 THR B C 1
ATOM 2162 O O . THR B 1 120 ? 7.34 -2.074 -16.422 1 97.44 120 THR B O 1
ATOM 2165 N N . MET B 1 121 ? 7.137 -4.23 -15.758 1 98.06 121 MET B N 1
ATOM 2166 C CA . MET B 1 121 ? 5.977 -3.975 -14.906 1 98.06 121 MET B CA 1
ATOM 2167 C C . MET B 1 121 ? 6.41 -3.602 -13.492 1 98.06 121 MET B C 1
ATOM 2169 O O . MET B 1 121 ? 7.316 -4.219 -12.93 1 98.06 121 MET B O 1
ATOM 2173 N N . ILE B 1 122 ? 5.848 -2.551 -12.945 1 98.38 122 ILE B N 1
ATOM 2174 C CA . ILE B 1 122 ? 6.113 -2.109 -11.578 1 98.38 122 ILE B CA 1
ATOM 2175 C C . ILE B 1 122 ? 4.84 -2.205 -10.75 1 98.38 122 ILE B C 1
ATOM 2177 O O . ILE B 1 122 ? 3.775 -1.746 -11.172 1 98.38 122 ILE B O 1
ATOM 2181 N N . TYR B 1 123 ? 4.918 -2.873 -9.594 1 98.56 123 TYR B N 1
ATOM 2182 C CA . TYR B 1 123 ? 3.73 -2.998 -8.75 1 98.56 123 TYR B CA 1
ATOM 2183 C C . TYR B 1 123 ? 4.109 -3.096 -7.281 1 98.56 123 TYR B C 1
ATOM 2185 O O . TYR B 1 123 ? 5.27 -3.344 -6.949 1 98.56 123 TYR B O 1
ATOM 2193 N N . ILE B 1 124 ? 3.154 -2.816 -6.422 1 98.88 124 ILE B N 1
ATOM 2194 C CA . ILE B 1 124 ? 3.279 -2.885 -4.969 1 98.88 124 ILE B CA 1
ATOM 2195 C C . ILE B 1 124 ? 2.412 -4.02 -4.43 1 98.88 124 ILE B C 1
ATOM 2197 O O . ILE B 1 124 ? 1.305 -4.254 -4.922 1 98.88 124 ILE B O 1
ATOM 2201 N N . VAL B 1 125 ? 2.9 -4.727 -3.459 1 98.81 125 VAL B N 1
ATOM 2202 C CA . VAL B 1 125 ? 2.107 -5.719 -2.744 1 98.81 125 VAL B CA 1
ATOM 2203 C C . VAL B 1 125 ? 2.021 -5.348 -1.266 1 98.81 125 VAL B C 1
ATOM 2205 O O . VAL B 1 125 ? 3.045 -5.113 -0.618 1 98.81 125 VAL B O 1
ATOM 2208 N N . ILE B 1 126 ? 0.861 -5.258 -0.758 1 98.88 126 ILE B N 1
ATOM 2209 C CA . ILE B 1 126 ? 0.59 -4.961 0.645 1 98.88 126 ILE B CA 1
ATOM 2210 C C . ILE B 1 126 ? 0.049 -6.207 1.34 1 98.88 126 ILE B C 1
ATOM 2212 O O . ILE B 1 126 ? -1.013 -6.719 0.974 1 98.88 126 ILE B O 1
ATOM 2216 N N . GLN B 1 127 ? 0.781 -6.715 2.26 1 98.62 127 GLN B N 1
ATOM 2217 C CA . GLN B 1 127 ? 0.387 -7.875 3.053 1 98.62 127 GLN B CA 1
ATOM 2218 C C . GLN B 1 127 ? -0.088 -7.453 4.441 1 98.62 127 GLN B C 1
ATOM 2220 O O . GLN B 1 127 ? 0.598 -6.703 5.137 1 98.62 127 GLN B O 1
ATOM 2225 N N . SER B 1 128 ? -1.258 -7.824 4.863 1 98.5 128 SER B N 1
ATOM 2226 C CA . SER B 1 128 ? -1.834 -7.535 6.172 1 98.5 128 SER B CA 1
ATOM 2227 C C . SER B 1 128 ? -2.67 -8.703 6.68 1 98.5 128 SER B C 1
ATOM 2229 O O . SER B 1 128 ? -3.221 -9.469 5.883 1 98.5 128 SER B O 1
ATOM 2231 N N . LYS B 1 129 ? -2.797 -8.836 7.996 1 98.19 129 LYS B N 1
ATOM 2232 C CA . LYS B 1 129 ? -3.615 -9.906 8.547 1 98.19 129 LYS B CA 1
ATOM 2233 C C . LYS B 1 129 ? -5.082 -9.742 8.164 1 98.19 129 LYS B C 1
ATOM 2235 O O . LYS B 1 129 ? -5.664 -8.672 8.375 1 98.19 129 LYS B O 1
ATOM 2240 N N . GLU B 1 130 ? -5.621 -10.812 7.637 1 98 130 GLU B N 1
ATOM 2241 C CA . GLU B 1 130 ? -7.035 -10.781 7.27 1 98 130 GLU B CA 1
ATOM 2242 C C . GLU B 1 130 ? -7.91 -10.438 8.469 1 98 130 GLU B C 1
ATOM 2244 O O . GLU B 1 130 ? -7.684 -10.945 9.57 1 98 130 GLU B O 1
ATOM 2249 N N . ASN B 1 131 ? -8.883 -9.531 8.312 1 97.38 131 ASN B N 1
ATOM 2250 C CA . ASN B 1 131 ? -9.906 -9.156 9.289 1 97.38 131 ASN B CA 1
ATOM 2251 C C . ASN B 1 131 ? -9.305 -8.398 10.469 1 97.38 131 ASN B C 1
ATOM 2253 O O . ASN B 1 131 ? -9.875 -8.391 11.562 1 97.38 131 ASN B O 1
ATOM 2257 N N . SER B 1 132 ? -8.109 -7.828 10.258 1 97.12 132 SER B N 1
ATOM 2258 C CA . SER B 1 132 ? -7.449 -7.176 11.383 1 97.12 132 SER B CA 1
ATOM 2259 C C . SER B 1 132 ? -7.883 -5.719 11.508 1 97.12 132 SER B C 1
ATOM 2261 O O . SER B 1 132 ? -7.68 -5.094 12.547 1 97.12 132 SER B O 1
ATOM 2263 N N . LEU B 1 133 ? -8.359 -5.148 10.43 1 95.94 133 LEU B N 1
ATOM 2264 C CA . LEU B 1 133 ? -8.781 -3.75 10.492 1 95.94 133 LEU B CA 1
ATOM 2265 C C . LEU B 1 133 ? -10.086 -3.607 11.266 1 95.94 133 LEU B C 1
ATOM 2267 O O . LEU B 1 133 ? -11.07 -4.281 10.961 1 95.94 133 LEU B O 1
ATOM 2271 N N . GLU B 1 134 ? -10.211 -2.928 12.336 1 89.56 134 GLU B N 1
ATOM 2272 C CA . GLU B 1 134 ? -11.398 -2.754 13.164 1 89.56 134 GLU B CA 1
ATOM 2273 C C . GLU B 1 134 ? -12.195 -1.521 12.734 1 89.56 134 GLU B C 1
ATOM 2275 O O . GLU B 1 134 ? -13.398 -1.603 12.5 1 89.56 134 GLU B O 1
ATOM 2280 N N . GLU B 1 135 ? -11.719 -0.314 12.891 1 77.31 135 GLU B N 1
ATOM 2281 C CA . GLU B 1 135 ? -12.305 0.954 12.469 1 77.31 135 GLU B CA 1
ATOM 2282 C C . GLU B 1 135 ? -11.578 1.519 11.25 1 77.31 135 GLU B C 1
ATOM 2284 O O . GLU B 1 135 ? -10.461 1.093 10.93 1 77.31 135 GLU B O 1
ATOM 2289 N N . HIS B 1 136 ? -12.469 2.102 10.547 1 70.12 136 HIS B N 1
ATOM 2290 C CA . HIS B 1 136 ? -11.719 2.631 9.406 1 70.12 136 HIS B CA 1
ATOM 2291 C C . HIS B 1 136 ? -11.938 4.133 9.258 1 70.12 136 HIS B C 1
ATOM 2293 O O . HIS B 1 136 ? -12.875 4.691 9.836 1 70.12 136 HIS B O 1
ATOM 2299 N N . THR B 1 137 ? -10.93 4.727 8.734 1 70.5 137 THR B N 1
ATOM 2300 C CA . THR B 1 137 ? -10.961 6.102 8.242 1 70.5 137 THR B CA 1
ATOM 2301 C C . THR B 1 137 ? -11.273 7.07 9.383 1 70.5 137 THR B C 1
ATOM 2303 O O . THR B 1 137 ? -10.492 7.199 10.328 1 70.5 137 THR B O 1
ATOM 2306 N N . THR B 1 138 ? -12.391 7.844 9.133 1 72.44 138 THR B N 1
ATOM 2307 C CA . THR B 1 138 ? -12.719 9 9.961 1 72.44 138 THR B CA 1
ATOM 2308 C C . THR B 1 138 ? -13.023 8.562 11.398 1 72.44 138 THR B C 1
ATOM 2310 O O . THR B 1 138 ? -12.867 9.352 12.336 1 72.44 138 THR B O 1
ATOM 2313 N N . ASP B 1 139 ? -13.297 7.332 11.523 1 83.19 139 ASP B N 1
ATOM 2314 C CA . ASP B 1 139 ? -13.609 6.84 12.859 1 83.19 139 ASP B CA 1
ATOM 2315 C C . ASP B 1 139 ? -12.344 6.688 13.703 1 83.19 139 ASP B C 1
ATOM 2317 O O . ASP B 1 139 ? -12.391 6.777 14.93 1 83.19 139 ASP B O 1
ATOM 2321 N N . ASP B 1 140 ? -11.273 6.582 13.062 1 91.56 140 ASP B N 1
ATOM 2322 C CA . ASP B 1 140 ? -10.008 6.34 13.75 1 91.56 140 ASP B CA 1
ATOM 2323 C C . ASP B 1 140 ? -9.172 7.617 13.828 1 91.56 140 ASP B C 1
ATOM 2325 O O . ASP B 1 140 ? -8.234 7.703 14.625 1 91.56 140 ASP B O 1
ATOM 2329 N N . GLY B 1 141 ? -9.516 8.586 13.055 1 91.62 141 GLY B N 1
ATOM 2330 C CA . GLY B 1 141 ? -8.703 9.781 12.945 1 91.62 141 GLY B CA 1
ATOM 2331 C C . GLY B 1 141 ? -9.25 10.945 13.758 1 91.62 141 GLY B C 1
ATOM 2332 O O . GLY B 1 141 ? -10.453 11.039 13.984 1 91.62 141 GLY B O 1
ATOM 2333 N N . GLU B 1 142 ? -8.383 11.828 14.227 1 93.69 142 GLU B N 1
ATOM 2334 C CA . GLU B 1 142 ? -8.719 13.062 14.93 1 93.69 142 GLU B CA 1
ATOM 2335 C C . GLU B 1 142 ? -7.836 14.219 14.461 1 93.69 142 GLU B C 1
ATOM 2337 O O . GLU B 1 142 ? -6.609 14.117 14.492 1 93.69 142 GLU B O 1
ATOM 2342 N N . ARG B 1 143 ? -8.492 15.273 14.008 1 93.62 143 ARG B N 1
ATOM 2343 C CA . ARG B 1 143 ? -7.738 16.469 13.641 1 93.62 143 ARG B CA 1
ATOM 2344 C C . ARG B 1 143 ? -7.176 17.156 14.883 1 93.62 143 ARG B C 1
ATOM 2346 O O . ARG B 1 143 ? -7.832 17.203 15.922 1 93.62 143 ARG B O 1
ATOM 2353 N N . VAL B 1 144 ? -6.031 17.656 14.758 1 96.19 144 VAL B N 1
ATOM 2354 C CA . VAL B 1 144 ? -5.398 18.375 15.859 1 96.19 144 VAL B CA 1
ATOM 2355 C C . VAL B 1 144 ? -4.77 19.656 15.352 1 96.19 144 VAL B C 1
ATOM 2357 O O . VAL B 1 144 ? -4.449 19.781 14.164 1 96.19 144 VAL B O 1
ATOM 2360 N N . THR B 1 145 ? -4.691 20.594 16.234 1 95.25 145 THR B N 1
ATOM 2361 C CA . THR B 1 145 ? -3.986 21.828 15.898 1 95.25 145 THR B CA 1
ATOM 2362 C C . THR B 1 145 ? -2.477 21.609 15.938 1 95.25 145 THR B C 1
ATOM 2364 O O . THR B 1 145 ? -1.949 21.047 16.906 1 95.25 145 THR B O 1
ATOM 2367 N N . PHE B 1 146 ? -1.844 21.938 14.891 1 93.69 146 PHE B N 1
ATOM 2368 C CA . PHE B 1 146 ? -0.392 21.859 14.789 1 93.69 146 PHE B CA 1
ATOM 2369 C C . PHE B 1 146 ? 0.138 22.844 13.766 1 93.69 146 PHE B C 1
ATOM 2371 O O . PHE B 1 146 ? -0.486 23.062 12.719 1 93.69 146 PHE B O 1
ATOM 2378 N N . GLU B 1 147 ? 1.227 23.469 13.992 1 95.06 147 GLU B N 1
ATOM 2379 C CA . GLU B 1 147 ? 1.775 24.484 13.102 1 95.06 147 GLU B CA 1
ATOM 2380 C C . GLU B 1 147 ? 2.637 23.859 12.016 1 95.06 147 GLU B C 1
ATOM 2382 O O . GLU B 1 147 ? 3.584 23.125 12.305 1 95.06 147 GLU B O 1
ATOM 2387 N N . PRO B 1 148 ? 2.32 24.109 10.742 1 96.06 148 PRO B N 1
ATOM 2388 C CA . PRO B 1 148 ? 3.23 23.672 9.688 1 96.06 148 PRO B CA 1
ATOM 2389 C C . PRO B 1 148 ? 4.613 24.312 9.781 1 96.06 148 PRO B C 1
ATOM 2391 O O . PRO B 1 148 ? 4.727 25.484 10.133 1 96.06 148 PRO B O 1
ATOM 2394 N N . LYS B 1 149 ? 5.609 23.562 9.477 1 96.69 149 LYS B N 1
ATOM 2395 C CA . LYS B 1 149 ? 6.98 24.062 9.578 1 96.69 149 LYS B CA 1
ATOM 2396 C C . LYS B 1 149 ? 7.598 24.25 8.195 1 96.69 149 LYS B C 1
ATOM 2398 O O . LYS B 1 149 ? 8.789 24.547 8.078 1 96.69 149 LYS B O 1
ATOM 2403 N N . TRP B 1 150 ? 6.844 24.016 7.152 1 95.06 150 TRP B N 1
ATOM 2404 C CA . TRP B 1 150 ? 7.309 24.266 5.793 1 95.06 150 TRP B CA 1
ATOM 2405 C C . TRP B 1 150 ? 7.004 25.703 5.383 1 95.06 150 TRP B C 1
ATOM 2407 O O . TRP B 1 150 ? 6.145 26.359 5.977 1 95.06 150 TRP B O 1
#

Secondary structure (DSSP, 8-state):
---PEEEEEETTEEEEE---GGGGGG-EEE-TTT--EEESEEE-HHHHT-SS-EEEEEEE-TT-B-S-EEEESSEEEEEEEEE-EEEEEETTEEEEEETTEEEEE-TT--EEEEE-SSS-EEEEEEEEETT-----GGGTEEEE------/---PEEEEEETTEEEEE---GGGGGG-EEE-TTT--EEESEEE-HHHHT-SS-EEEEEEE-TT-B-S-EEEESSEEEEEEEEE-EEEEEETTEEEEEETTEEEEE-TT--EEEEE-SSS-EEEEEEEEETT---S-GGGTEEEE------

Foldseek 3Di:
DDDWAWPDDDDPWTDIDPDDLLVLQVDWDQDPPPRDIDGSKDWCCVVTVPDFKIKMKGKAAAFGWDPAWAA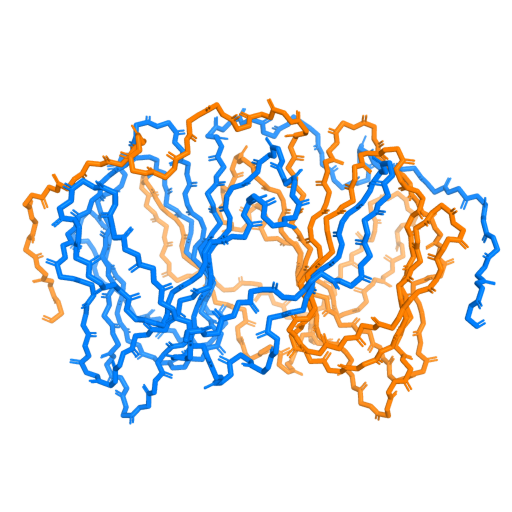ADFKKKKKAWQAAKFWKDWPHDIDIDGHVDIDIGHRGITIITTGHGNGMTIMMMIIGGPPPDDDDDPRPDDDDDDDDPD/DDDWAWPDDDDPWTDIDPDDLLVLQVDWDQDPPPRDIDGSKDWCCVVTVPDFKIKMKGKAAAFGWDPAWAAADFKKKKKAWQAAKFWKDWPHDIDIDGHVDIDIGHRGITIITTGHGNGMTIMMMIIGGPPPDDDDDPVPDDDDDDDDPD

InterPro domains:
  IPR011051 RmlC-like cupin domain superfamily [SSF51182] (34-140)
  IPR013096 Cupin 2, conserved barrel [PF07883] (60-126)
  IPR014710 RmlC-like jelly roll fold [G3DSA:2.60.120.10] (31-140)
  IPR051610 Glucose-6-phosphate isomerase/Oxalate decarboxylase [PTHR35848] (1-136)